Protein AF-A0A974I0R4-F1 (afdb_monomer_lite)

Organism: Xenopus laevis (NCBI:txid8355)

Structure (mmCIF, N/CA/C/O backbone):
data_AF-A0A974I0R4-F1
#
_entry.id   AF-A0A974I0R4-F1
#
loop_
_atom_site.group_PDB
_atom_site.id
_atom_site.type_symbol
_atom_site.label_atom_id
_atom_site.label_alt_id
_atom_site.label_comp_id
_atom_site.label_asym_id
_atom_site.label_entity_id
_atom_site.label_seq_id
_atom_site.pdbx_PDB_ins_code
_atom_site.Cartn_x
_atom_site.Cartn_y
_atom_site.Cartn_z
_atom_site.occupancy
_atom_site.B_iso_or_equiv
_atom_site.auth_seq_id
_atom_site.auth_comp_id
_atom_site.auth_asym_id
_atom_site.auth_atom_id
_atom_site.pdbx_PDB_model_num
ATOM 1 N N . MET A 1 1 ?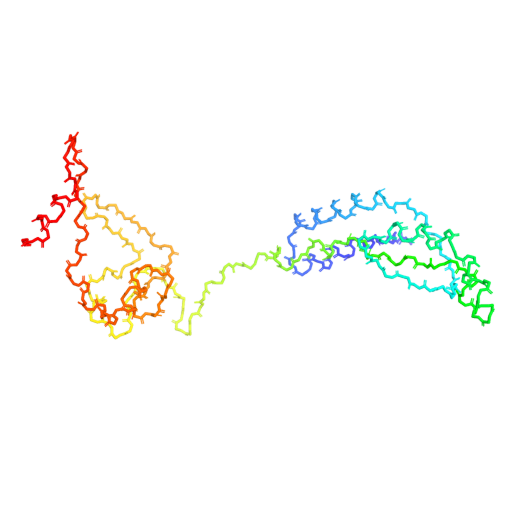 41.924 25.921 10.417 1.00 38.31 1 MET A N 1
ATOM 2 C CA . MET A 1 1 ? 40.797 25.932 9.458 1.00 38.31 1 MET A CA 1
ATOM 3 C C . MET A 1 1 ? 40.303 24.503 9.312 1.00 38.31 1 MET A C 1
ATOM 5 O O . MET A 1 1 ? 41.026 23.672 8.780 1.00 38.31 1 MET A O 1
ATOM 9 N N . ASN A 1 2 ? 39.145 24.186 9.892 1.00 40.81 2 ASN A N 1
ATOM 10 C CA . ASN A 1 2 ? 38.618 22.822 9.918 1.00 40.81 2 ASN A CA 1
ATOM 11 C C . ASN A 1 2 ? 38.032 22.476 8.547 1.00 40.81 2 ASN A C 1
ATOM 13 O O . ASN A 1 2 ? 36.971 22.975 8.180 1.00 40.81 2 ASN A O 1
ATOM 17 N N . ASN A 1 3 ? 38.733 21.631 7.792 1.00 43.22 3 ASN A N 1
ATOM 18 C CA . ASN A 1 3 ? 38.223 21.057 6.553 1.00 43.22 3 ASN A CA 1
ATOM 19 C C . ASN A 1 3 ? 37.102 20.067 6.898 1.00 43.22 3 ASN A C 1
ATOM 21 O O . ASN A 1 3 ? 37.364 18.933 7.298 1.00 43.22 3 ASN A O 1
ATOM 25 N N . ALA A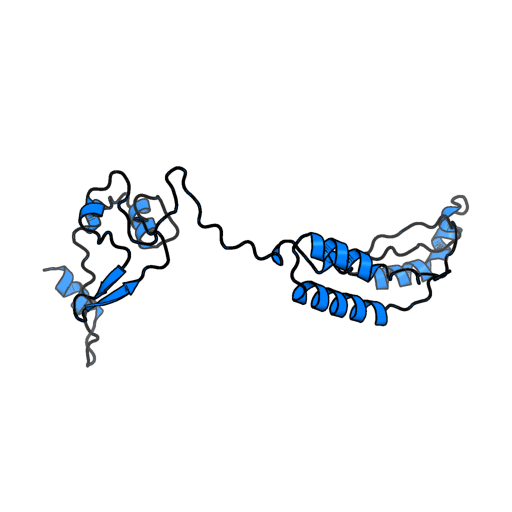 1 4 ? 35.849 20.511 6.788 1.00 51.38 4 ALA A N 1
ATOM 26 C CA . ALA A 1 4 ? 34.690 19.639 6.911 1.00 51.38 4 ALA A CA 1
ATOM 27 C C . ALA A 1 4 ? 34.716 18.610 5.769 1.00 51.38 4 ALA A C 1
ATOM 29 O O . ALA A 1 4 ? 34.671 18.961 4.589 1.00 51.38 4 ALA A O 1
ATOM 30 N N . MET A 1 5 ? 34.829 17.333 6.134 1.00 45.97 5 MET A N 1
ATOM 31 C CA . MET A 1 5 ? 34.759 16.208 5.205 1.00 45.97 5 MET A CA 1
ATOM 32 C C . MET A 1 5 ? 33.424 16.267 4.440 1.00 45.97 5 MET A C 1
ATOM 34 O O . MET A 1 5 ? 32.396 16.529 5.069 1.00 45.97 5 MET A O 1
ATOM 38 N N . PRO A 1 6 ? 33.395 16.045 3.112 1.00 56.44 6 PRO A N 1
ATOM 39 C CA . PRO A 1 6 ? 32.155 16.134 2.351 1.00 56.44 6 PRO A CA 1
ATOM 40 C C . PRO A 1 6 ? 31.146 15.111 2.882 1.00 56.44 6 PRO A C 1
ATOM 42 O O . PRO A 1 6 ? 31.404 13.904 2.863 1.00 56.44 6 PRO A O 1
ATOM 45 N N . GLU A 1 7 ? 30.006 15.603 3.375 1.00 56.78 7 GLU A N 1
ATOM 46 C CA . GLU A 1 7 ? 28.924 14.769 3.900 1.00 56.78 7 GLU A CA 1
ATOM 47 C C . GLU A 1 7 ? 28.516 13.717 2.863 1.00 56.78 7 GLU A C 1
ATOM 49 O O . GLU A 1 7 ? 28.352 14.003 1.669 1.00 56.78 7 GLU A O 1
ATOM 54 N N . LYS A 1 8 ? 28.328 12.470 3.308 1.00 71.62 8 LYS A N 1
ATOM 55 C CA . LYS A 1 8 ? 27.948 11.398 2.387 1.00 71.62 8 LYS A CA 1
ATOM 56 C C . LYS A 1 8 ? 26.566 11.722 1.806 1.00 71.62 8 LYS A C 1
ATOM 58 O O . LYS A 1 8 ? 25.646 12.034 2.565 1.00 71.62 8 LYS A O 1
ATOM 63 N N . PRO A 1 9 ? 26.324 11.538 0.493 1.00 72.62 9 PRO A N 1
ATOM 64 C CA . PRO A 1 9 ? 25.038 11.872 -0.132 1.00 72.62 9 PRO A CA 1
ATOM 65 C C . PRO A 1 9 ? 23.804 11.233 0.535 1.00 72.62 9 PRO A C 1
ATOM 67 O O . PRO A 1 9 ? 22.694 11.752 0.440 1.00 72.62 9 PRO A O 1
ATOM 70 N N . GLN A 1 10 ? 23.972 10.096 1.218 1.00 72.50 10 GLN A N 1
ATOM 71 C CA . GLN A 1 10 ? 22.900 9.435 1.971 1.00 72.50 10 GLN A CA 1
ATOM 72 C C . GLN A 1 10 ? 22.534 10.144 3.274 1.00 72.50 10 GLN A C 1
ATOM 74 O O . GLN A 1 10 ? 21.373 10.091 3.676 1.00 72.50 10 GLN A O 1
ATOM 79 N N . GLU A 1 11 ? 23.491 10.785 3.937 1.00 79.56 11 GLU A N 1
ATOM 80 C CA . GLU A 1 11 ? 23.258 11.513 5.185 1.00 79.56 11 GLU A CA 1
ATOM 81 C C . GLU A 1 11 ? 22.412 12.754 4.910 1.00 79.56 11 GLU A C 1
ATOM 83 O O . GLU A 1 11 ? 21.383 12.936 5.560 1.00 79.56 11 GLU A O 1
ATOM 88 N N . VAL A 1 12 ? 22.730 13.481 3.835 1.00 84.62 12 VAL A N 1
ATOM 89 C CA . VAL A 1 12 ? 21.938 14.617 3.340 1.00 84.62 12 VAL A CA 1
ATOM 90 C C . VAL A 1 12 ? 20.497 14.203 3.014 1.00 84.62 12 VAL A C 1
ATOM 92 O O . VAL A 1 12 ? 19.543 14.872 3.409 1.00 84.62 12 VAL A O 1
ATOM 95 N N . ILE A 1 13 ? 20.305 13.077 2.313 1.00 84.00 13 ILE A N 1
ATOM 96 C CA . ILE A 1 13 ? 18.962 12.580 1.962 1.00 84.00 13 ILE A CA 1
ATOM 97 C C . ILE A 1 13 ? 18.186 12.157 3.213 1.00 84.00 13 ILE A C 1
ATOM 99 O O . ILE A 1 13 ? 16.998 12.452 3.328 1.00 84.00 13 ILE A O 1
ATOM 103 N N . CYS A 1 14 ? 18.833 11.481 4.161 1.00 85.19 14 CYS A N 1
ATOM 104 C CA . CYS A 1 14 ? 18.180 11.090 5.405 1.00 85.19 14 CYS A CA 1
ATOM 105 C C . CYS A 1 14 ? 17.806 12.282 6.273 1.00 85.19 14 CYS A C 1
ATOM 107 O O . CYS A 1 14 ? 16.741 12.240 6.879 1.00 85.19 14 CYS A O 1
ATOM 109 N N . LYS A 1 15 ? 18.626 13.334 6.295 1.00 87.38 15 LYS A N 1
ATOM 110 C CA . LYS A 1 15 ? 18.306 14.585 6.982 1.00 87.38 15 LYS A CA 1
ATOM 111 C C . LYS A 1 15 ? 17.045 15.220 6.390 1.00 87.38 15 LYS A C 1
ATOM 113 O O . LYS A 1 15 ? 16.073 15.408 7.112 1.00 87.38 15 LYS A O 1
ATOM 118 N N . LYS A 1 16 ? 16.989 15.368 5.060 1.00 88.94 16 LYS A N 1
ATOM 119 C CA . LYS A 1 16 ? 15.804 15.878 4.341 1.00 88.94 16 LYS A CA 1
ATOM 120 C C . LYS A 1 16 ? 14.545 15.040 4.572 1.00 88.94 16 LYS A C 1
ATOM 122 O O . LYS A 1 16 ? 13.447 15.576 4.647 1.00 88.94 16 LYS A O 1
ATOM 127 N N . LEU A 1 17 ? 14.669 13.712 4.643 1.00 86.12 17 LEU A N 1
ATOM 128 C CA . LEU A 1 17 ? 13.525 12.843 4.939 1.00 86.12 17 LEU A CA 1
ATOM 129 C C . LEU A 1 17 ? 13.113 12.935 6.411 1.00 86.12 17 LEU A C 1
ATOM 131 O O . LEU A 1 17 ? 11.929 12.893 6.715 1.00 86.12 17 LEU A O 1
ATOM 135 N N . HIS A 1 18 ? 14.056 13.100 7.331 1.00 86.12 18 HIS A N 1
ATOM 136 C CA . HIS A 1 18 ? 13.717 13.293 8.734 1.00 86.12 18 HIS A CA 1
ATOM 137 C C . HIS A 1 18 ? 12.963 14.611 8.958 1.00 86.12 18 HIS A C 1
ATOM 139 O O . HIS A 1 18 ? 11.934 14.608 9.625 1.00 86.12 18 HIS A O 1
ATOM 145 N N . GLU A 1 19 ? 13.405 15.694 8.310 1.00 87.44 19 GLU A N 1
ATOM 146 C CA . GLU A 1 19 ? 12.723 16.999 8.296 1.00 87.44 19 GLU A CA 1
ATOM 147 C C . GLU A 1 19 ? 11.290 16.911 7.738 1.00 87.44 19 GLU A C 1
ATOM 149 O O . GLU A 1 19 ? 10.410 17.649 8.162 1.00 87.44 19 GLU A O 1
ATOM 154 N N . ARG A 1 20 ? 11.016 15.955 6.840 1.00 83.81 20 ARG A N 1
ATOM 155 C CA . ARG A 1 20 ? 9.671 15.676 6.299 1.00 83.81 20 ARG A CA 1
ATOM 156 C C . ARG A 1 20 ? 8.780 14.833 7.224 1.00 83.81 20 ARG A C 1
ATOM 158 O O . ARG A 1 20 ? 7.691 14.445 6.811 1.00 83.81 20 ARG A O 1
ATOM 165 N N . GLY A 1 21 ? 9.236 14.501 8.432 1.00 84.81 21 GLY A N 1
ATOM 166 C CA . GLY A 1 21 ? 8.455 13.754 9.425 1.00 84.81 21 GLY A CA 1
ATOM 167 C C . GLY A 1 21 ? 8.566 12.230 9.330 1.00 84.81 21 GLY A C 1
ATOM 168 O O . GLY A 1 21 ? 7.790 11.515 9.962 1.00 84.81 21 GLY A O 1
ATOM 169 N N . TYR A 1 22 ? 9.525 11.694 8.567 1.00 85.81 22 TYR A N 1
ATOM 170 C CA . TYR A 1 22 ? 9.728 10.245 8.518 1.00 85.81 22 TYR A CA 1
ATOM 171 C C . TYR A 1 22 ? 10.397 9.730 9.806 1.00 85.81 22 TYR A C 1
ATOM 173 O O . TYR A 1 22 ? 11.401 10.299 10.262 1.00 85.81 22 TYR A O 1
ATOM 181 N N . PRO A 1 23 ? 9.901 8.620 10.386 1.00 87.12 23 PRO A N 1
ATOM 182 C CA . PRO A 1 23 ? 10.415 8.114 11.650 1.00 87.12 23 PRO A CA 1
ATOM 183 C C . PRO A 1 23 ? 11.807 7.482 11.478 1.00 87.12 23 PRO A C 1
ATOM 185 O O . PRO A 1 23 ? 12.123 6.849 10.465 1.00 87.12 23 PRO A O 1
ATOM 188 N N . LYS A 1 24 ? 12.667 7.656 12.492 1.00 89.00 24 LYS A N 1
ATOM 189 C CA . LYS A 1 24 ? 14.096 7.287 12.434 1.00 89.00 24 LYS A CA 1
ATOM 190 C C . LYS A 1 24 ? 14.320 5.796 12.144 1.00 89.00 24 LYS A C 1
ATOM 192 O O . LYS A 1 24 ? 15.249 5.456 11.414 1.00 89.00 24 LYS A O 1
ATOM 197 N N . ASN A 1 25 ? 13.449 4.920 12.645 1.00 87.12 25 ASN A N 1
ATOM 198 C CA . ASN A 1 25 ? 13.496 3.472 12.407 1.00 87.12 25 ASN A CA 1
ATOM 199 C C . ASN A 1 25 ? 13.324 3.112 10.917 1.00 87.12 25 ASN A C 1
ATOM 201 O O . ASN A 1 25 ? 14.080 2.300 10.384 1.00 87.12 25 ASN A O 1
ATOM 205 N N . VAL A 1 26 ? 12.388 3.760 10.217 1.00 86.62 26 VAL A N 1
ATOM 206 C CA . VAL A 1 26 ? 12.157 3.570 8.777 1.00 86.62 26 VAL A CA 1
ATOM 207 C C . VAL A 1 26 ? 13.363 4.046 7.974 1.00 86.62 26 VAL A C 1
ATOM 209 O O . VAL A 1 26 ? 13.791 3.368 7.041 1.00 86.62 26 VAL A O 1
ATOM 212 N N . LEU A 1 27 ? 13.957 5.178 8.361 1.00 87.94 27 LEU A N 1
ATOM 213 C CA . LEU A 1 27 ? 15.150 5.708 7.699 1.00 87.94 27 LEU A CA 1
ATOM 214 C C . LEU A 1 27 ? 16.364 4.788 7.885 1.00 87.94 27 LEU A C 1
ATOM 216 O O . LEU A 1 27 ? 17.074 4.518 6.918 1.00 87.94 27 LEU A O 1
ATOM 220 N N . GLN A 1 28 ? 16.583 4.258 9.091 1.00 86.44 28 GLN A N 1
ATOM 221 C CA . GLN A 1 28 ? 17.654 3.293 9.366 1.00 86.44 28 GLN A CA 1
ATOM 222 C C . GLN A 1 28 ? 17.464 1.985 8.585 1.00 86.44 28 GLN A C 1
ATOM 224 O O . GLN A 1 28 ? 18.419 1.470 8.002 1.00 86.44 28 GLN A O 1
ATOM 229 N N . GLN A 1 29 ? 16.232 1.480 8.500 1.00 85.94 29 GLN A N 1
ATOM 230 C CA . GLN A 1 29 ? 15.909 0.297 7.703 1.00 85.94 29 GLN A CA 1
ATOM 231 C C . GLN A 1 29 ? 16.117 0.545 6.200 1.00 85.94 29 GLN A C 1
ATOM 233 O O . GLN A 1 29 ? 16.657 -0.307 5.489 1.00 85.94 29 GLN A O 1
ATOM 238 N N . GLY A 1 30 ? 15.734 1.729 5.715 1.00 84.81 30 GLY A N 1
ATOM 239 C CA . GLY A 1 30 ? 15.971 2.170 4.342 1.00 84.81 30 GLY A CA 1
ATOM 240 C C . GLY A 1 30 ? 17.460 2.269 4.001 1.00 84.81 30 GLY A C 1
ATOM 241 O O . GLY A 1 30 ? 17.858 1.813 2.930 1.00 84.81 30 GLY A O 1
ATOM 242 N N . LYS A 1 31 ? 18.287 2.789 4.923 1.00 85.31 31 LYS A N 1
ATOM 243 C CA . LYS A 1 31 ? 19.756 2.817 4.792 1.00 85.31 31 LYS A CA 1
ATOM 244 C C . LYS A 1 31 ? 20.324 1.409 4.627 1.00 85.31 31 LYS A C 1
ATOM 246 O O . LYS A 1 31 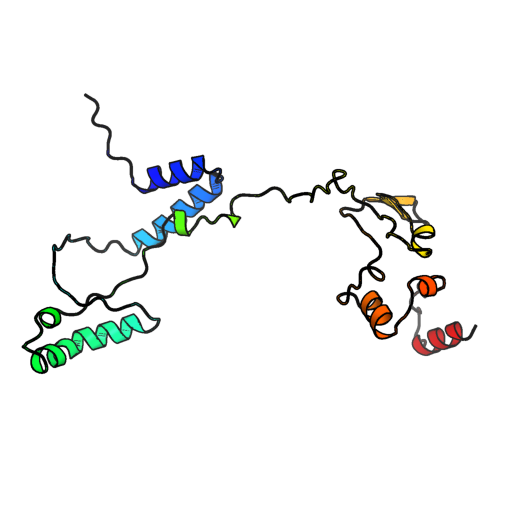? 20.904 1.120 3.585 1.00 85.31 31 LYS A O 1
ATOM 251 N N . LYS A 1 32 ? 20.042 0.505 5.575 1.00 83.19 32 LYS A N 1
ATOM 252 C CA . LYS A 1 32 ? 20.516 -0.893 5.536 1.00 83.19 32 LYS A CA 1
ATOM 253 C C . LYS A 1 32 ? 20.173 -1.574 4.206 1.00 83.19 32 LYS A C 1
ATOM 255 O O . LYS A 1 32 ? 21.033 -2.170 3.567 1.00 83.19 32 LYS A O 1
ATOM 260 N N . ARG A 1 33 ? 18.929 -1.433 3.736 1.00 77.31 33 ARG A N 1
ATOM 261 C CA . ARG A 1 33 ? 18.471 -2.022 2.463 1.00 77.31 33 ARG A CA 1
ATOM 262 C C . ARG A 1 33 ? 19.134 -1.407 1.227 1.00 77.31 33 ARG A C 1
ATOM 264 O O . ARG A 1 33 ? 19.367 -2.123 0.252 1.00 77.31 33 ARG A O 1
ATOM 271 N N . ALA A 1 34 ? 19.410 -0.104 1.245 1.00 77.62 34 ALA A N 1
ATOM 272 C CA . ALA A 1 34 ? 20.105 0.582 0.159 1.00 77.62 34 ALA A CA 1
ATOM 273 C C . ALA A 1 34 ? 21.592 0.194 0.098 1.00 77.62 34 ALA A C 1
ATOM 275 O O . ALA A 1 34 ? 22.131 0.030 -0.996 1.00 77.62 34 ALA A O 1
ATOM 276 N N . ASP A 1 35 ? 22.229 -0.005 1.253 1.00 72.50 35 ASP A N 1
ATOM 277 C CA . ASP A 1 35 ? 23.649 -0.353 1.348 1.00 72.50 35 ASP A CA 1
ATOM 278 C C . ASP A 1 35 ? 23.910 -1.809 0.933 1.00 72.50 35 ASP A C 1
ATOM 280 O O . ASP A 1 35 ? 24.794 -2.056 0.113 1.00 72.50 35 ASP A O 1
ATOM 284 N N . ILE A 1 36 ? 23.062 -2.759 1.353 1.00 68.12 36 ILE A N 1
ATOM 285 C CA . ILE A 1 36 ? 23.147 -4.181 0.950 1.00 68.12 36 ILE A CA 1
ATOM 286 C C . ILE A 1 36 ? 23.148 -4.345 -0.584 1.00 68.12 36 ILE A C 1
ATOM 288 O O . ILE A 1 36 ? 23.873 -5.170 -1.140 1.00 68.12 36 ILE A O 1
ATOM 292 N N . LYS A 1 37 ? 22.366 -3.531 -1.302 1.00 60.34 37 LYS A N 1
ATOM 293 C CA . LYS A 1 37 ? 22.282 -3.585 -2.774 1.00 60.34 37 LYS A CA 1
ATOM 294 C C . LYS A 1 37 ? 23.381 -2.812 -3.503 1.00 60.34 37 LYS A C 1
ATOM 296 O O . LYS A 1 37 ? 23.495 -2.935 -4.719 1.00 60.34 37 LYS A O 1
ATOM 301 N N . ARG A 1 38 ? 24.166 -1.994 -2.796 1.00 58.69 38 ARG A N 1
ATOM 302 C CA . ARG A 1 38 ? 25.349 -1.326 -3.360 1.00 58.69 38 ARG A CA 1
ATOM 303 C C . ARG A 1 38 ? 26.599 -2.178 -3.249 1.00 58.69 38 ARG A C 1
ATOM 305 O O . ARG A 1 38 ? 27.395 -2.146 -4.178 1.00 58.69 38 ARG A O 1
ATOM 312 N N . VAL A 1 39 ? 26.745 -2.944 -2.167 1.00 55.47 39 VAL A N 1
ATOM 313 C CA . VAL A 1 39 ? 27.877 -3.872 -1.978 1.00 55.47 39 VAL A CA 1
ATOM 314 C C . VAL A 1 39 ? 27.914 -4.926 -3.092 1.00 55.47 39 VAL A C 1
ATOM 316 O O . VAL A 1 39 ? 28.976 -5.308 -3.553 1.00 55.47 39 VAL A O 1
ATOM 319 N N . THR A 1 40 ? 26.753 -5.309 -3.625 1.00 51.12 40 THR A N 1
ATOM 320 C CA . THR A 1 40 ? 26.627 -6.195 -4.797 1.00 51.12 40 THR A CA 1
ATOM 321 C C . THR A 1 40 ? 26.885 -5.507 -6.148 1.00 51.12 40 THR A C 1
ATOM 323 O O . THR A 1 40 ? 26.823 -6.159 -7.183 1.00 51.12 40 THR A O 1
ATOM 326 N N . ARG A 1 41 ? 27.147 -4.192 -6.169 1.00 47.94 41 ARG A N 1
ATOM 327 C CA . ARG A 1 41 ? 27.258 -3.344 -7.374 1.00 47.94 41 ARG A CA 1
ATOM 328 C C . ARG A 1 41 ? 28.488 -2.432 -7.366 1.00 47.94 41 ARG A C 1
ATOM 330 O O . ARG A 1 41 ? 28.486 -1.394 -8.034 1.00 47.94 41 ARG A O 1
ATOM 337 N N . THR A 1 42 ? 29.533 -2.769 -6.618 1.00 37.84 42 THR A N 1
ATOM 338 C CA . THR A 1 42 ? 30.825 -2.080 -6.723 1.00 37.84 42 THR A CA 1
ATOM 339 C C . THR A 1 42 ? 31.568 -2.525 -7.979 1.00 37.84 42 THR A C 1
ATOM 341 O O . THR A 1 42 ? 32.611 -3.155 -7.893 1.00 37.84 42 THR A O 1
ATOM 344 N N . ASP A 1 43 ? 31.046 -2.134 -9.140 1.00 40.75 43 ASP A N 1
ATOM 345 C CA . ASP A 1 43 ? 31.830 -2.042 -10.365 1.00 40.75 43 ASP A CA 1
ATOM 346 C C . ASP A 1 43 ? 32.130 -0.566 -10.634 1.00 40.75 43 ASP A C 1
ATOM 348 O O . ASP A 1 43 ? 31.260 0.245 -10.966 1.00 40.75 43 ASP A O 1
ATOM 352 N N . ARG A 1 44 ? 33.394 -0.227 -10.370 1.00 46.78 44 ARG A N 1
ATOM 353 C CA . ARG A 1 44 ? 34.243 0.750 -11.064 1.00 46.78 44 ARG A CA 1
ATOM 354 C C . ARG A 1 44 ? 33.484 1.810 -11.884 1.00 46.78 44 ARG A C 1
ATOM 356 O O . ARG A 1 44 ? 33.232 1.655 -13.077 1.00 46.78 44 ARG A O 1
ATOM 363 N N . ARG A 1 45 ? 33.177 2.952 -11.257 1.00 45.50 45 ARG A N 1
ATOM 364 C CA . ARG A 1 45 ? 32.800 4.177 -11.981 1.00 45.50 45 ARG A CA 1
ATOM 365 C C . ARG A 1 45 ? 34.042 4.763 -12.648 1.00 45.50 45 ARG A C 1
ATOM 367 O O . ARG A 1 45 ? 34.714 5.606 -12.068 1.00 45.50 45 ARG A O 1
ATOM 374 N N . GLU A 1 46 ? 34.327 4.342 -13.872 1.00 48.28 46 GLU A N 1
ATOM 375 C CA . GLU A 1 46 ? 35.136 5.158 -14.775 1.00 48.28 46 GLU A CA 1
ATOM 376 C C . GLU A 1 46 ? 34.234 6.217 -15.413 1.00 48.28 46 GLU A C 1
ATOM 378 O O . GLU A 1 46 ? 33.289 5.917 -16.145 1.00 48.28 46 GLU A O 1
ATOM 383 N N . THR A 1 47 ? 34.513 7.479 -15.107 1.00 48.09 47 THR A N 1
ATOM 384 C CA . THR A 1 47 ? 33.911 8.662 -15.725 1.00 48.09 47 THR A CA 1
ATOM 385 C C . THR A 1 47 ? 34.365 8.756 -17.185 1.00 48.09 47 THR A C 1
ATOM 387 O O . THR A 1 47 ? 35.250 9.536 -17.528 1.00 48.09 47 THR A O 1
ATOM 390 N N . LYS A 1 48 ? 33.783 7.951 -18.082 1.00 51.50 48 LYS A N 1
ATOM 391 C CA . LYS A 1 48 ? 34.029 8.099 -19.523 1.00 51.50 48 LYS A CA 1
ATOM 392 C C . LYS A 1 48 ? 33.142 9.204 -20.086 1.00 51.50 48 LYS A C 1
ATOM 394 O O . LYS A 1 48 ? 31.926 9.064 -20.203 1.00 51.50 48 LYS A O 1
ATOM 399 N N . ARG A 1 49 ? 33.787 10.329 -20.398 1.00 48.81 49 ARG A N 1
ATOM 400 C CA . ARG A 1 49 ? 33.215 11.465 -21.124 1.00 48.81 49 ARG A CA 1
ATOM 401 C C . ARG A 1 49 ? 32.709 11.003 -22.498 1.00 48.81 49 ARG A C 1
ATOM 403 O O . ARG A 1 49 ? 33.452 10.394 -23.257 1.00 48.81 49 ARG A O 1
ATOM 410 N N . GLY A 1 50 ? 31.453 11.330 -22.798 1.00 57.28 50 GLY A N 1
ATOM 411 C CA . GLY A 1 50 ? 30.995 11.712 -24.138 1.00 57.28 50 GLY A CA 1
ATOM 412 C C . GLY A 1 50 ? 31.145 10.720 -25.294 1.00 57.28 50 GLY A C 1
ATOM 413 O O . GLY A 1 50 ? 31.435 11.163 -26.399 1.00 57.28 50 GLY A O 1
ATOM 414 N N . SER A 1 51 ? 30.921 9.416 -25.113 1.00 60.34 51 SER A N 1
ATOM 415 C CA . SER A 1 51 ? 30.723 8.546 -26.283 1.00 60.34 51 SER A CA 1
ATOM 416 C C . SER A 1 51 ? 29.270 8.633 -26.761 1.00 60.34 51 SER A C 1
ATOM 418 O O . SER A 1 51 ? 28.371 8.301 -25.983 1.00 60.34 51 SER A O 1
ATOM 420 N N . ARG A 1 52 ? 29.036 9.028 -28.021 1.00 69.19 52 ARG A N 1
ATOM 421 C CA . ARG A 1 52 ? 27.726 8.928 -28.692 1.00 69.19 52 ARG A CA 1
ATOM 422 C C . ARG A 1 52 ? 27.393 7.449 -28.901 1.00 69.19 52 ARG A C 1
ATOM 424 O O . ARG A 1 52 ? 27.741 6.865 -29.917 1.00 69.19 52 ARG A O 1
ATOM 431 N N . ARG A 1 53 ? 26.828 6.814 -27.878 1.00 76.00 53 ARG A N 1
ATOM 432 C CA . ARG A 1 53 ? 26.388 5.417 -27.917 1.00 76.00 53 ARG A CA 1
ATOM 433 C C . ARG A 1 53 ? 24.883 5.376 -27.788 1.00 76.00 53 ARG A C 1
ATOM 435 O O . ARG A 1 53 ? 24.305 6.169 -27.048 1.00 76.00 53 ARG A O 1
ATOM 442 N N . ILE A 1 54 ? 24.279 4.407 -28.454 1.00 78.50 54 ILE A N 1
ATOM 443 C CA . ILE A 1 54 ? 22.835 4.209 -28.417 1.00 78.50 54 ILE A CA 1
ATOM 444 C C . ILE A 1 54 ? 22.458 3.584 -27.065 1.00 78.50 54 ILE A C 1
ATOM 446 O O . ILE A 1 54 ? 22.994 2.521 -26.725 1.00 78.50 54 ILE A O 1
ATOM 450 N N . PRO A 1 55 ? 21.584 4.227 -26.269 1.00 75.94 55 PRO A N 1
ATOM 451 C CA . PRO A 1 55 ? 21.052 3.625 -25.059 1.00 75.94 55 PRO A CA 1
ATOM 452 C C . PRO A 1 55 ? 19.973 2.600 -25.424 1.00 75.94 55 PRO A C 1
ATOM 454 O O . PRO A 1 55 ? 19.074 2.891 -26.207 1.00 75.94 55 PRO A O 1
ATOM 457 N N . PHE A 1 56 ? 20.045 1.410 -24.833 1.00 73.56 56 PHE A N 1
ATOM 458 C CA . PHE A 1 56 ? 18.991 0.402 -24.936 1.00 73.56 56 PHE A CA 1
ATOM 459 C C . PHE A 1 56 ? 18.245 0.287 -23.605 1.00 73.56 56 PHE A C 1
ATOM 461 O O . PHE A 1 56 ? 18.872 0.292 -22.536 1.00 73.56 56 PHE A O 1
ATOM 468 N N . GLU A 1 57 ? 16.917 0.212 -23.659 1.00 69.12 57 GLU A N 1
ATOM 469 C CA . GLU A 1 57 ? 16.064 0.136 -22.472 1.00 69.12 57 GLU A CA 1
ATOM 470 C C . GLU A 1 57 ? 15.998 -1.289 -21.904 1.00 69.12 57 GLU A C 1
ATOM 472 O O . GLU A 1 57 ? 16.026 -2.287 -22.628 1.00 69.12 57 GLU A O 1
ATOM 477 N N . TYR A 1 58 ? 15.957 -1.390 -20.576 1.00 64.31 58 TYR A N 1
ATOM 478 C CA . TYR A 1 58 ? 15.942 -2.664 -19.865 1.00 64.31 58 TYR A CA 1
ATOM 479 C C . TYR A 1 58 ? 14.562 -3.333 -19.952 1.00 64.31 58 TYR A C 1
ATOM 481 O O . TYR A 1 58 ? 13.570 -2.783 -19.487 1.00 64.31 58 TYR A O 1
ATOM 489 N N . ASN A 1 59 ? 14.514 -4.566 -20.458 1.00 66.88 59 ASN A N 1
ATOM 490 C CA . ASN A 1 59 ? 13.389 -5.494 -20.308 1.00 66.88 59 ASN A CA 1
ATOM 491 C C . ASN A 1 59 ? 13.840 -6.775 -19.575 1.00 66.88 59 ASN A C 1
ATOM 493 O O . ASN A 1 59 ? 15.033 -6.974 -19.337 1.00 66.88 59 ASN A O 1
ATOM 497 N N . SER A 1 60 ? 12.917 -7.664 -19.203 1.00 65.06 60 SER A N 1
ATOM 498 C CA . SER A 1 60 ? 13.228 -8.896 -18.447 1.00 65.06 60 SER A CA 1
ATOM 499 C C . SER A 1 60 ? 14.256 -9.811 -19.142 1.00 65.06 60 SER A C 1
ATOM 501 O O . SER A 1 60 ? 15.007 -10.525 -18.484 1.00 65.06 60 SER A O 1
ATOM 503 N N . SER A 1 61 ? 14.332 -9.749 -20.472 1.00 68.62 61 SER A N 1
ATOM 504 C CA . SER A 1 61 ? 15.265 -10.481 -21.344 1.00 68.62 61 SER A CA 1
ATOM 505 C C . SER A 1 61 ? 16.542 -9.697 -21.692 1.00 68.62 61 SER A C 1
ATOM 507 O O . SER A 1 61 ? 17.378 -10.162 -22.463 1.00 68.62 61 SER A O 1
ATOM 509 N N . SER A 1 62 ? 16.737 -8.501 -21.139 1.00 71.62 62 SER A N 1
ATOM 510 C CA . SER A 1 62 ? 17.800 -7.572 -21.558 1.00 71.62 62 SER A CA 1
ATOM 511 C C . SER A 1 62 ? 19.215 -8.098 -21.335 1.00 71.62 62 SER A C 1
ATOM 513 O O . SER A 1 62 ? 20.119 -7.732 -22.075 1.00 71.62 62 SER A O 1
ATOM 515 N N . ASN A 1 63 ? 19.427 -8.994 -20.367 1.00 72.06 63 ASN A N 1
ATOM 516 C CA . ASN A 1 63 ? 20.740 -9.597 -20.135 1.00 72.06 63 ASN A CA 1
ATOM 517 C C . ASN A 1 63 ? 21.137 -10.581 -21.245 1.00 72.06 63 ASN A C 1
ATOM 519 O O . ASN A 1 63 ? 22.297 -10.607 -21.656 1.00 72.06 63 ASN A O 1
ATOM 523 N N . SER A 1 64 ? 20.203 -11.405 -21.731 1.00 79.38 64 SER A N 1
ATOM 524 C CA . SER A 1 64 ? 20.466 -12.316 -22.852 1.00 79.38 64 SER A CA 1
ATOM 525 C C . SER A 1 64 ? 20.541 -11.539 -24.163 1.00 79.38 64 SER A C 1
ATOM 527 O O . SER A 1 64 ? 21.493 -11.722 -24.920 1.00 79.38 64 SER A O 1
ATOM 529 N N . ILE A 1 65 ? 19.614 -10.601 -24.376 1.00 81.00 65 ILE A N 1
ATOM 530 C CA . ILE A 1 65 ? 19.602 -9.712 -25.543 1.00 81.00 65 ILE A CA 1
ATOM 531 C C . ILE A 1 65 ? 20.885 -8.879 -25.604 1.00 81.00 65 ILE A C 1
ATOM 533 O O . ILE A 1 65 ? 21.522 -8.828 -26.647 1.00 81.00 65 ILE A O 1
ATOM 537 N N . GLY A 1 66 ? 21.333 -8.300 -24.489 1.00 82.88 66 GLY A N 1
ATOM 538 C CA . GLY A 1 66 ? 22.569 -7.520 -24.425 1.00 82.88 66 GLY A CA 1
ATOM 539 C C . GLY A 1 66 ? 23.804 -8.342 -24.797 1.00 82.88 66 GLY A C 1
ATOM 540 O O . GLY A 1 66 ? 24.652 -7.871 -25.550 1.00 82.88 66 GLY A O 1
ATOM 541 N N . LYS A 1 67 ? 23.889 -9.605 -24.352 1.00 83.50 67 LYS A N 1
ATOM 542 C CA . LYS A 1 67 ? 24.977 -10.517 -24.752 1.00 83.50 67 LYS A CA 1
ATOM 543 C C . LYS A 1 67 ? 24.962 -10.803 -26.253 1.00 83.50 67 LYS A C 1
ATOM 545 O O . LYS A 1 67 ? 26.018 -10.788 -26.883 1.00 83.50 67 LYS A O 1
ATOM 550 N N . VAL A 1 68 ? 23.781 -11.056 -26.818 1.00 86.00 68 VAL A N 1
ATOM 551 C CA . VAL A 1 68 ? 23.612 -11.314 -28.255 1.00 86.00 68 VAL A CA 1
ATOM 552 C C . VAL A 1 68 ? 23.944 -10.067 -29.073 1.00 86.00 68 VAL A C 1
ATOM 554 O O . VAL A 1 68 ? 24.733 -10.158 -30.009 1.00 86.00 68 VAL A O 1
ATOM 557 N N . LEU A 1 69 ? 23.429 -8.898 -28.684 1.00 84.00 69 LEU A N 1
ATOM 558 C CA . LEU A 1 69 ? 23.693 -7.621 -29.347 1.00 84.00 69 LEU A CA 1
ATOM 559 C C . LEU A 1 69 ? 25.179 -7.270 -29.330 1.00 84.00 69 LEU A C 1
ATOM 561 O O . LEU A 1 69 ? 25.724 -6.927 -30.372 1.00 84.00 69 LEU A O 1
ATOM 565 N N . CYS A 1 70 ? 25.861 -7.415 -28.190 1.00 82.88 70 CYS A N 1
ATOM 566 C CA . CYS A 1 70 ? 27.302 -7.175 -28.114 1.00 82.88 70 CYS A CA 1
ATOM 567 C C . CYS A 1 70 ? 28.102 -8.157 -28.985 1.00 82.88 70 CYS A C 1
ATOM 569 O O . CYS A 1 70 ? 29.084 -7.756 -29.603 1.00 82.88 70 CYS A O 1
ATOM 571 N N . ARG A 1 71 ? 27.682 -9.428 -29.073 1.00 87.31 71 ARG A N 1
ATOM 572 C CA . ARG A 1 71 ? 28.335 -10.440 -29.923 1.00 87.31 71 ARG A CA 1
ATOM 573 C C . ARG A 1 71 ? 28.134 -10.151 -31.416 1.00 87.31 71 ARG A C 1
ATOM 575 O O . ARG A 1 71 ? 29.070 -10.281 -32.201 1.00 87.31 71 ARG A O 1
ATOM 582 N N . LEU A 1 72 ? 26.925 -9.754 -31.806 1.00 88.38 72 LEU A N 1
ATOM 583 C CA . LEU A 1 72 ? 26.525 -9.538 -33.201 1.00 88.38 72 LEU A CA 1
ATOM 584 C C . LEU A 1 72 ? 26.673 -8.082 -33.672 1.00 88.38 72 LEU A C 1
ATOM 586 O O . LEU A 1 72 ? 26.317 -7.767 -34.804 1.00 88.38 72 LEU A O 1
ATOM 590 N N . TRP A 1 73 ? 27.233 -7.192 -32.847 1.00 87.75 73 TRP A N 1
ATOM 591 C CA . TRP A 1 73 ? 27.313 -5.756 -33.144 1.00 87.75 73 TRP A CA 1
ATOM 592 C C . TRP A 1 73 ? 28.062 -5.428 -34.442 1.00 87.75 73 TRP A C 1
ATOM 594 O O . TRP A 1 73 ? 27.735 -4.472 -35.142 1.00 87.75 73 TRP A O 1
ATOM 604 N N . HIS A 1 74 ? 29.029 -6.268 -34.806 1.00 87.31 74 HIS A N 1
ATOM 605 C CA . HIS A 1 74 ? 29.795 -6.148 -36.043 1.00 87.31 74 HIS A CA 1
ATOM 606 C C . HIS A 1 74 ? 28.917 -6.181 -37.310 1.00 87.31 74 HIS A C 1
ATOM 608 O O . HIS A 1 74 ? 29.297 -5.605 -38.326 1.00 87.31 74 HIS A O 1
ATOM 614 N N . ILE A 1 75 ? 27.737 -6.814 -37.267 1.00 90.44 75 ILE A N 1
ATOM 615 C CA . ILE A 1 75 ? 26.783 -6.828 -38.388 1.00 90.44 75 ILE A CA 1
ATOM 616 C C . ILE A 1 75 ? 26.254 -5.412 -38.644 1.00 90.44 75 ILE A C 1
ATOM 618 O O . ILE A 1 75 ? 26.229 -4.962 -39.786 1.00 90.44 75 ILE A O 1
ATOM 622 N N . PHE A 1 76 ? 25.909 -4.681 -37.582 1.00 83.75 76 PHE A N 1
ATOM 623 C CA . PHE A 1 76 ? 25.436 -3.299 -37.677 1.00 83.75 76 PHE A CA 1
ATOM 624 C C . PHE A 1 76 ? 26.534 -2.351 -38.163 1.00 83.75 76 PHE A C 1
ATOM 626 O O . PHE A 1 76 ? 26.268 -1.493 -38.999 1.00 83.75 76 PHE A O 1
ATOM 633 N N . GLN A 1 77 ? 27.777 -2.556 -37.714 1.00 85.19 77 GLN A N 1
ATOM 634 C CA . GLN A 1 77 ? 28.932 -1.785 -38.190 1.00 85.19 77 GLN A CA 1
ATOM 635 C C . GLN A 1 77 ? 29.177 -1.958 -39.695 1.00 85.19 77 GLN A C 1
ATOM 637 O O . GLN A 1 77 ? 29.550 -1.005 -40.370 1.00 85.19 77 GLN A O 1
ATOM 642 N N . ARG A 1 78 ? 28.964 -3.169 -40.225 1.00 86.62 78 ARG A N 1
ATOM 643 C CA . ARG A 1 78 ? 29.155 -3.474 -41.651 1.00 86.62 78 ARG A CA 1
ATOM 644 C C . ARG A 1 78 ? 27.988 -3.017 -42.521 1.00 86.62 78 ARG A C 1
ATOM 646 O O . ARG A 1 78 ? 28.217 -2.574 -43.638 1.00 86.62 78 ARG A O 1
ATOM 653 N N . ALA A 1 79 ? 26.758 -3.138 -42.025 1.00 89.19 79 ALA A N 1
ATOM 654 C CA . ALA A 1 79 ? 25.560 -2.755 -42.768 1.00 89.19 79 ALA A CA 1
ATOM 655 C C . ALA A 1 79 ? 25.373 -1.229 -42.853 1.00 89.19 79 ALA A C 1
ATOM 657 O O . ALA A 1 79 ? 24.795 -0.744 -43.823 1.00 89.19 79 ALA A O 1
ATOM 658 N N . TYR A 1 80 ? 25.863 -0.479 -41.857 1.00 85.25 80 TYR A N 1
ATOM 659 C CA . TYR A 1 80 ? 25.636 0.965 -41.741 1.00 85.25 80 TYR A CA 1
ATOM 660 C C . TYR A 1 80 ? 26.913 1.750 -41.377 1.00 85.25 80 TYR A C 1
ATOM 662 O O . TYR A 1 80 ? 26.969 2.369 -40.310 1.00 85.25 80 TYR A O 1
ATOM 670 N N . PRO A 1 81 ? 27.945 1.771 -42.242 1.00 81.38 81 PRO A N 1
ATOM 671 C CA . PRO A 1 81 ? 29.190 2.510 -41.992 1.00 81.38 81 PRO A CA 1
ATOM 672 C C . PRO A 1 81 ? 29.006 4.037 -41.922 1.00 81.38 81 PRO A C 1
ATOM 674 O O . PRO A 1 81 ? 29.840 4.735 -41.353 1.00 81.38 81 PRO A O 1
ATOM 677 N N . GLN A 1 82 ? 27.915 4.564 -42.479 1.00 86.31 82 GLN A N 1
ATOM 678 C CA . GLN A 1 82 ? 27.587 5.991 -42.497 1.00 86.31 82 GLN A CA 1
ATOM 679 C C . GLN A 1 82 ? 27.106 6.541 -41.143 1.00 86.31 82 GLN A C 1
ATOM 681 O O . GLN A 1 82 ? 27.086 7.755 -40.949 1.00 86.31 82 GLN A O 1
ATOM 686 N N . VAL A 1 83 ? 26.705 5.675 -40.206 1.00 82.44 83 VAL A N 1
ATOM 687 C CA . VAL A 1 83 ? 26.153 6.080 -38.90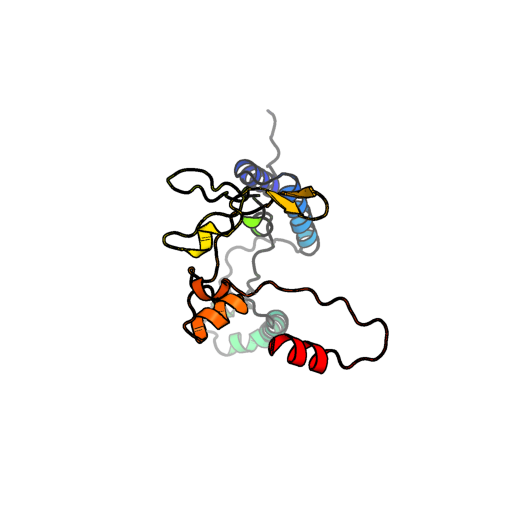5 1.00 82.44 83 VAL A CA 1
ATOM 688 C C . VAL A 1 83 ? 27.249 6.015 -37.840 1.00 82.44 83 VAL A C 1
ATOM 690 O O . VAL A 1 83 ? 27.641 4.937 -37.390 1.00 82.44 83 VAL A O 1
ATOM 693 N N . GLY A 1 84 ? 27.735 7.179 -37.399 1.00 77.56 84 GLY A N 1
ATOM 694 C CA . GLY A 1 84 ? 28.832 7.282 -36.427 1.00 77.56 84 GLY A CA 1
ATOM 695 C C . GLY A 1 84 ? 28.512 6.676 -35.052 1.00 77.56 84 GLY A C 1
ATOM 696 O O . GLY A 1 84 ? 29.418 6.261 -34.325 1.00 77.56 84 GLY A O 1
ATOM 697 N N . GLU A 1 85 ? 27.231 6.563 -34.707 1.00 82.12 85 GLU A N 1
ATOM 698 C CA . GLU A 1 85 ? 26.718 6.008 -33.454 1.00 82.12 85 GLU A CA 1
ATOM 699 C C . GLU A 1 85 ? 26.899 4.483 -33.339 1.00 82.12 85 GLU A C 1
ATOM 701 O O . GLU A 1 85 ? 26.962 3.965 -32.221 1.00 82.12 85 GLU A O 1
ATOM 706 N N . PHE A 1 86 ? 27.027 3.753 -34.458 1.00 82.06 86 PHE A N 1
ATOM 707 C CA . PHE A 1 86 ? 27.234 2.295 -34.456 1.00 82.06 86 PHE A CA 1
ATOM 708 C C . PHE A 1 86 ? 28.702 1.876 -34.308 1.00 82.06 86 PHE A C 1
ATOM 710 O O . PHE A 1 86 ? 28.999 0.690 -34.139 1.00 82.06 86 PHE A O 1
ATOM 717 N N . THR A 1 87 ? 29.632 2.833 -34.271 1.00 80.50 87 THR A N 1
ATOM 718 C CA . THR A 1 87 ? 31.067 2.566 -34.079 1.00 80.50 87 THR A CA 1
ATOM 719 C C . THR A 1 87 ? 31.344 1.803 -32.780 1.00 80.50 87 THR A C 1
ATOM 721 O O . THR A 1 87 ? 32.217 0.941 -32.733 1.00 80.50 87 THR A O 1
ATOM 724 N N . ALA A 1 88 ? 30.575 2.068 -31.721 1.00 81.62 88 ALA A N 1
ATOM 725 C CA . ALA A 1 88 ? 30.721 1.421 -30.421 1.00 81.62 88 ALA A CA 1
ATOM 726 C C . ALA A 1 88 ? 29.462 0.620 -30.049 1.00 81.62 88 ALA A C 1
ATOM 728 O O . ALA A 1 88 ? 28.361 1.015 -30.431 1.00 81.62 88 ALA A O 1
ATOM 729 N N . PRO A 1 89 ? 29.600 -0.472 -29.270 1.00 81.12 89 PRO A N 1
ATOM 730 C CA . PRO A 1 89 ? 28.460 -1.261 -28.817 1.00 81.12 89 PRO A CA 1
ATOM 731 C C . PRO A 1 89 ? 27.492 -0.428 -27.959 1.00 81.12 89 PRO A C 1
ATOM 733 O O . PRO A 1 89 ? 27.912 0.540 -27.303 1.00 81.12 89 PRO A O 1
ATOM 736 N N . PRO A 1 90 ? 26.203 -0.811 -27.929 1.00 82.12 90 PRO A N 1
ATOM 737 C CA . PRO A 1 90 ? 25.157 -0.042 -27.281 1.00 82.12 90 PRO A CA 1
ATOM 738 C C . PRO A 1 90 ? 25.350 -0.053 -25.765 1.00 82.12 90 PRO A C 1
ATOM 740 O O . PRO A 1 90 ? 25.908 -0.986 -25.182 1.00 82.12 90 PRO A O 1
ATOM 743 N N . VAL A 1 91 ? 24.869 0.997 -25.106 1.00 80.88 91 VAL A N 1
ATOM 744 C CA . VAL A 1 91 ? 24.898 1.087 -23.644 1.00 80.88 91 VAL A CA 1
ATOM 745 C C . VAL A 1 91 ? 23.590 0.546 -23.102 1.00 80.88 91 VAL A C 1
ATOM 747 O O . VAL A 1 91 ? 22.518 1.056 -23.417 1.00 80.88 91 VAL A O 1
ATOM 750 N N . MET A 1 92 ? 23.674 -0.464 -22.242 1.00 73.50 92 MET A N 1
ATOM 751 C CA . MET A 1 92 ? 22.503 -0.935 -21.510 1.00 73.50 92 MET A CA 1
ATOM 752 C C . MET A 1 92 ? 22.158 0.091 -20.433 1.00 73.50 92 MET A C 1
ATOM 754 O O . MET A 1 92 ? 22.939 0.326 -19.505 1.00 73.50 92 MET A O 1
ATOM 758 N N . SER A 1 93 ? 20.997 0.729 -20.566 1.00 67.44 93 SER A N 1
ATOM 759 C CA . SER A 1 93 ? 20.450 1.539 -19.487 1.00 67.44 93 SER A CA 1
ATOM 760 C C . SER A 1 93 ? 19.897 0.594 -18.423 1.00 67.44 93 SER A C 1
ATOM 762 O O . SER A 1 93 ? 19.134 -0.321 -18.712 1.00 67.44 93 SER A O 1
ATOM 764 N N . TYR A 1 94 ? 20.324 0.768 -17.177 1.00 66.56 94 TYR A N 1
ATOM 765 C CA . TYR A 1 94 ? 19.774 0.019 -16.050 1.00 66.56 94 TYR A CA 1
ATOM 766 C C . TYR A 1 94 ? 18.827 0.927 -15.279 1.00 66.56 94 TYR A C 1
ATOM 768 O O . TYR A 1 94 ? 19.126 2.113 -15.091 1.00 66.56 94 TYR A O 1
ATOM 776 N N . HIS A 1 95 ? 17.735 0.370 -14.746 1.00 62.38 95 HIS A N 1
ATOM 777 C CA . HIS A 1 95 ? 16.943 1.086 -13.750 1.00 62.38 95 HIS A CA 1
ATOM 778 C C . HIS A 1 95 ? 17.864 1.604 -12.640 1.00 62.38 95 HIS A C 1
ATOM 780 O O . HIS A 1 95 ? 18.788 0.915 -12.182 1.00 62.38 95 HIS A O 1
ATOM 786 N N . ARG A 1 96 ? 17.627 2.856 -12.231 1.00 62.56 96 ARG A N 1
ATOM 787 C CA . ARG A 1 96 ? 18.407 3.512 -11.178 1.00 62.56 96 ARG A CA 1
ATOM 788 C C . ARG A 1 96 ? 18.450 2.601 -9.951 1.00 62.56 96 ARG A C 1
ATOM 790 O O . ARG A 1 96 ? 17.444 2.004 -9.569 1.00 62.56 96 ARG A O 1
ATOM 797 N N . GLY A 1 97 ? 19.627 2.490 -9.335 1.00 64.81 97 GLY A N 1
ATOM 798 C CA . GLY A 1 97 ? 19.782 1.715 -8.107 1.00 64.81 97 GLY A CA 1
ATOM 799 C C . GLY A 1 97 ? 18.795 2.194 -7.040 1.00 64.81 97 GLY A C 1
ATOM 800 O O . GLY A 1 97 ? 18.518 3.390 -6.939 1.00 64.81 97 GLY A O 1
ATOM 801 N N . LYS A 1 98 ? 18.265 1.259 -6.248 1.00 70.81 98 LYS A N 1
ATOM 802 C CA . LYS A 1 98 ? 17.318 1.564 -5.168 1.00 70.81 98 LYS A CA 1
ATOM 803 C C . LYS A 1 98 ? 17.969 2.541 -4.179 1.00 70.81 98 LYS A C 1
ATOM 805 O O . LYS A 1 98 ? 18.956 2.210 -3.527 1.00 70.81 98 LYS A O 1
ATOM 810 N N . THR A 1 99 ? 17.440 3.759 -4.098 1.00 79.25 99 THR A N 1
ATOM 811 C CA . THR A 1 99 ? 17.861 4.800 -3.150 1.00 79.25 99 THR A CA 1
ATOM 812 C C . THR A 1 99 ? 16.993 4.763 -1.898 1.00 79.25 99 THR A C 1
ATOM 814 O O . THR A 1 99 ? 15.892 4.213 -1.917 1.00 79.25 99 THR A O 1
ATOM 817 N N . ILE A 1 100 ? 17.446 5.403 -0.817 1.00 81.19 100 ILE A N 1
ATOM 818 C CA . ILE A 1 100 ? 16.661 5.531 0.422 1.00 81.19 100 ILE A CA 1
ATOM 819 C C . ILE A 1 100 ? 15.281 6.140 0.124 1.00 81.19 100 ILE A C 1
ATOM 821 O O . ILE A 1 100 ? 14.279 5.609 0.584 1.00 81.19 100 ILE A O 1
ATOM 825 N N . GLY A 1 101 ? 15.215 7.165 -0.735 1.00 77.62 101 GLY A N 1
ATOM 826 C CA . GLY A 1 101 ? 13.948 7.769 -1.163 1.00 77.62 101 GLY A CA 1
ATOM 827 C C . GLY A 1 101 ? 13.027 6.816 -1.933 1.00 77.62 101 GLY A C 1
ATOM 828 O O . GLY A 1 101 ? 11.821 6.888 -1.769 1.00 77.62 101 GLY A O 1
ATOM 829 N N . SER A 1 102 ? 13.568 5.872 -2.712 1.00 76.69 102 SER A N 1
ATOM 830 C CA . SER A 1 102 ? 12.739 4.839 -3.361 1.00 76.69 102 SER A CA 1
ATOM 831 C C . SER A 1 102 ? 12.235 3.757 -2.397 1.00 76.69 102 SER A C 1
ATOM 833 O O . SER A 1 102 ? 11.289 3.048 -2.719 1.00 76.69 102 SER A O 1
ATOM 835 N N . MET A 1 103 ? 12.881 3.594 -1.236 1.00 78.00 103 MET A N 1
ATOM 836 C CA . MET A 1 103 ? 12.514 2.599 -0.216 1.00 78.00 103 MET A CA 1
ATOM 837 C C . MET A 1 103 ? 11.560 3.154 0.844 1.00 78.00 103 MET A C 1
ATOM 839 O O . MET A 1 103 ? 10.967 2.377 1.589 1.00 78.00 103 MET A O 1
ATOM 843 N N . VAL A 1 104 ? 11.453 4.477 0.944 1.00 80.81 104 VAL A N 1
ATOM 844 C CA . VAL A 1 104 ? 10.676 5.173 1.964 1.00 80.81 104 VAL A CA 1
ATOM 845 C C . VAL A 1 104 ? 9.552 5.933 1.261 1.00 80.81 104 VAL A C 1
ATOM 847 O O . VAL A 1 104 ? 9.786 6.969 0.646 1.00 80.81 104 VAL A O 1
ATOM 850 N N . THR A 1 105 ? 8.340 5.384 1.322 1.00 78.31 105 THR A N 1
ATOM 851 C CA . THR A 1 105 ? 7.123 5.919 0.690 1.00 78.31 105 THR A CA 1
ATOM 852 C C . THR A 1 105 ? 6.235 6.641 1.700 1.00 78.31 105 THR A C 1
ATOM 854 O O . THR A 1 105 ? 6.349 6.415 2.904 1.00 78.31 105 THR A O 1
ATOM 857 N N . LEU A 1 106 ? 5.306 7.479 1.219 1.00 71.38 106 LEU A N 1
ATOM 858 C CA . LEU A 1 106 ? 4.363 8.229 2.067 1.00 71.38 106 LEU A CA 1
ATOM 859 C C . LEU A 1 106 ? 3.539 7.330 3.007 1.00 71.38 106 LEU A C 1
ATOM 861 O O . LEU A 1 106 ? 3.187 7.762 4.095 1.00 71.38 106 LEU A O 1
ATOM 865 N N . SER A 1 107 ? 3.315 6.064 2.641 1.00 69.25 107 SER A N 1
ATOM 866 C CA . SER A 1 107 ? 2.691 5.038 3.494 1.00 69.25 107 SER A CA 1
ATOM 867 C C . SER A 1 107 ? 3.412 4.799 4.826 1.00 69.25 107 SER A C 1
ATOM 869 O O . SER A 1 107 ? 2.830 4.260 5.760 1.00 69.25 107 SER A O 1
ATOM 871 N N . ASN A 1 108 ? 4.697 5.149 4.913 1.00 72.62 108 ASN A N 1
ATOM 872 C CA . ASN A 1 108 ? 5.510 4.950 6.110 1.00 72.62 108 ASN A CA 1
ATOM 873 C C . ASN A 1 108 ? 5.394 6.122 7.091 1.00 72.62 108 ASN A C 1
ATOM 875 O O . ASN A 1 108 ? 5.873 6.023 8.223 1.00 72.62 108 ASN A O 1
ATOM 879 N N . ILE A 1 109 ? 4.782 7.226 6.663 1.00 77.81 109 ILE A N 1
ATOM 880 C CA . ILE A 1 109 ? 4.322 8.274 7.559 1.00 77.81 109 ILE A CA 1
ATOM 881 C C . ILE A 1 109 ? 3.008 7.753 8.129 1.00 77.81 109 ILE A C 1
ATOM 883 O O . ILE A 1 109 ? 2.035 7.586 7.396 1.00 77.81 109 ILE A O 1
ATOM 887 N N . LYS A 1 110 ? 2.981 7.451 9.430 1.00 66.19 110 LYS A N 1
ATOM 888 C CA . LYS A 1 110 ? 1.720 7.149 10.108 1.00 66.19 110 LYS A CA 1
ATOM 889 C C . LYS A 1 110 ? 0.876 8.420 10.073 1.00 66.19 110 LYS A C 1
ATOM 891 O O . LYS A 1 110 ? 1.056 9.305 10.903 1.00 66.19 110 LYS A O 1
ATOM 896 N N . THR A 1 111 ? -0.027 8.532 9.108 1.00 59.88 111 THR A N 1
ATOM 897 C CA . THR A 1 111 ? -1.193 9.382 9.295 1.00 59.88 111 THR A CA 1
ATOM 898 C C . THR A 1 111 ? -2.001 8.704 10.393 1.00 59.88 111 THR A C 1
ATOM 900 O O . THR A 1 111 ? -2.388 7.543 10.259 1.00 59.88 111 THR A O 1
ATOM 903 N N . ASN A 1 112 ? -2.186 9.377 11.532 1.00 58.22 112 ASN A N 1
ATOM 904 C CA . ASN A 1 112 ? -3.180 8.928 12.503 1.00 58.22 112 ASN A CA 1
ATOM 905 C C . ASN A 1 112 ? -4.482 8.698 11.723 1.00 58.22 112 ASN A C 1
ATOM 907 O O . ASN A 1 112 ? -4.809 9.526 10.865 1.00 58.22 112 ASN A O 1
ATOM 911 N N . GLN A 1 113 ? -5.153 7.557 11.937 1.00 55.75 113 GLN A N 1
ATOM 912 C CA . GLN A 1 113 ? -6.457 7.283 11.327 1.00 55.75 113 GLN A CA 1
ATOM 913 C C . GLN A 1 113 ? -7.293 8.548 11.476 1.00 55.75 113 GLN A C 1
ATOM 915 O O . GLN A 1 113 ? -7.566 8.977 12.596 1.00 55.75 113 GLN A O 1
ATOM 920 N N . ARG A 1 114 ? -7.611 9.196 10.352 1.00 53.16 114 ARG A N 1
ATOM 921 C CA . ARG A 1 114 ? -8.477 10.366 10.376 1.00 53.16 114 ARG A CA 1
ATOM 922 C C . ARG A 1 114 ? -9.820 9.863 10.885 1.00 53.16 114 ARG A C 1
ATOM 924 O O . ARG A 1 114 ? -10.539 9.200 10.141 1.00 53.16 114 ARG A O 1
ATOM 931 N N . GLN A 1 115 ? -10.138 10.146 12.147 1.00 54.53 115 GLN A N 1
ATOM 932 C CA . GLN A 1 115 ? -11.530 10.285 12.539 1.00 54.53 115 GLN A CA 1
ATOM 933 C C . GLN A 1 115 ? -12.119 11.275 11.536 1.00 54.53 115 GLN A C 1
ATOM 935 O O . GLN A 1 115 ? -11.582 12.362 11.335 1.00 54.53 115 GLN A O 1
ATOM 940 N N . THR A 1 116 ? -13.107 10.831 10.763 1.00 52.56 116 THR A N 1
ATOM 941 C CA . THR A 1 116 ? -13.746 11.692 9.775 1.00 52.56 116 THR A CA 1
ATOM 942 C C . THR A 1 116 ? -14.577 12.707 10.544 1.00 52.56 116 THR A C 1
ATOM 944 O O . THR A 1 116 ? -15.717 12.413 10.919 1.00 52.56 116 THR A O 1
ATOM 947 N N . ASP A 1 117 ? -13.981 13.863 10.826 1.00 54.00 117 ASP A N 1
ATOM 948 C CA . ASP A 1 117 ? -14.694 15.019 11.349 1.00 54.00 117 ASP A CA 1
ATOM 949 C C . ASP A 1 117 ? -15.825 15.338 10.376 1.00 54.00 117 ASP A C 1
ATOM 951 O O . ASP A 1 117 ? -15.615 15.570 9.183 1.00 54.00 117 ASP A O 1
ATOM 955 N N . THR A 1 118 ? -17.056 15.246 10.867 1.00 61.72 118 THR A N 1
ATOM 956 C CA . THR A 1 118 ? -18.216 15.728 10.119 1.00 61.72 118 THR A CA 1
ATOM 957 C C . THR A 1 118 ? -18.333 17.228 10.418 1.00 61.72 118 THR A C 1
ATOM 959 O O . THR A 1 118 ? -17.833 17.686 11.441 1.00 61.72 118 THR A O 1
ATOM 962 N N . PHE A 1 119 ? -18.983 18.021 9.561 1.00 64.19 119 PHE A N 1
ATOM 963 C CA . PHE A 1 119 ? -19.138 19.479 9.753 1.00 64.19 119 PHE A CA 1
ATOM 964 C C . PHE A 1 119 ? -19.712 19.876 11.137 1.00 64.19 119 PHE A C 1
ATOM 966 O O . PHE A 1 119 ? -19.457 20.971 11.622 1.00 64.19 119 PHE A O 1
ATOM 973 N N . LEU A 1 120 ? -20.435 18.964 11.796 1.00 64.88 120 LEU A N 1
ATOM 974 C CA . LEU A 1 120 ? -21.036 19.135 13.126 1.00 64.88 120 LEU A CA 1
ATOM 975 C C . LEU A 1 120 ? -20.213 18.514 14.276 1.00 64.88 120 LEU A C 1
ATOM 977 O O . LEU A 1 120 ? -20.700 18.423 15.400 1.00 64.88 120 LEU A O 1
ATOM 981 N N . GLY A 1 121 ? -18.982 18.070 14.007 1.00 63.41 121 GLY A N 1
ATOM 982 C CA . GLY A 1 121 ? -18.058 17.517 14.995 1.00 63.41 121 GLY A CA 1
ATOM 983 C C . GLY A 1 121 ? -17.650 16.060 14.760 1.00 63.41 121 GLY A C 1
ATOM 984 O O . GLY A 1 121 ? -17.922 15.440 13.724 1.00 63.41 121 GLY A O 1
ATOM 985 N N . LEU A 1 122 ? -16.954 15.524 15.763 1.00 65.56 122 LEU A N 1
ATOM 986 C CA . LEU A 1 122 ? -16.421 14.164 15.794 1.00 65.56 122 LEU A CA 1
ATOM 987 C C . LEU A 1 122 ? -17.552 13.131 15.795 1.00 65.56 122 LEU A C 1
ATOM 989 O O . LEU A 1 122 ? -18.462 13.185 16.627 1.00 65.56 122 LEU A O 1
ATOM 993 N N . ARG A 1 123 ? -17.469 12.135 14.902 1.00 68.56 123 ARG A N 1
ATOM 994 C CA . ARG A 1 123 ? -18.363 10.971 14.971 1.00 68.56 123 ARG A CA 1
ATOM 995 C C . ARG A 1 123 ? -18.069 10.201 16.248 1.00 68.56 123 ARG A C 1
ATOM 997 O O . ARG A 1 123 ? -16.992 9.628 16.401 1.00 68.56 123 ARG A O 1
ATOM 1004 N N . THR A 1 124 ? -19.038 10.187 17.153 1.00 75.06 124 THR A N 1
ATOM 1005 C CA . THR A 1 124 ? -18.949 9.376 18.362 1.00 75.06 124 THR A CA 1
ATOM 1006 C C . THR A 1 124 ? -19.210 7.909 17.999 1.00 75.06 124 THR A C 1
ATOM 1008 O O . THR A 1 124 ? -20.023 7.636 17.113 1.00 75.06 124 THR A O 1
ATOM 1011 N N . PRO A 1 125 ? -18.455 6.957 18.572 1.00 78.50 125 PRO A N 1
ATOM 1012 C CA . PRO A 1 125 ? -18.686 5.541 18.328 1.00 78.50 125 PRO A CA 1
ATOM 1013 C C . PRO A 1 125 ? -19.955 5.094 19.063 1.00 78.50 125 PRO A C 1
ATOM 1015 O O . PRO A 1 125 ? -20.222 5.560 20.168 1.00 78.50 125 PRO A O 1
ATOM 1018 N N . GLY A 1 126 ? -20.732 4.213 18.442 1.00 81.75 126 GLY A N 1
ATOM 1019 C CA . GLY A 1 126 ? -22.038 3.775 18.924 1.00 81.75 126 GLY A CA 1
ATOM 1020 C C . GLY A 1 126 ? -23.003 3.441 17.789 1.00 81.75 126 GLY A C 1
ATOM 1021 O O . GLY A 1 126 ? -22.671 3.571 16.606 1.00 81.75 126 GLY A O 1
ATOM 1022 N N . MET A 1 127 ? -24.204 3.005 18.157 1.00 80.12 127 MET A N 1
ATOM 1023 C CA . MET A 1 127 ? -25.320 2.816 17.230 1.00 80.12 127 MET A CA 1
ATOM 1024 C C . MET A 1 127 ? -26.178 4.082 17.179 1.00 80.12 127 MET A C 1
ATOM 1026 O O . MET A 1 127 ? -26.633 4.568 18.211 1.00 80.12 127 MET A O 1
ATOM 1030 N N . TYR A 1 128 ? -26.417 4.616 15.981 1.00 79.56 128 TYR A N 1
ATOM 1031 C CA . TYR A 1 128 ? -27.156 5.867 15.794 1.00 79.56 128 TYR A CA 1
ATOM 1032 C C . TYR A 1 128 ? -28.367 5.685 14.884 1.00 79.56 128 TYR A C 1
ATOM 1034 O O . TYR A 1 128 ? -28.341 4.864 13.959 1.00 79.56 128 TYR A O 1
ATOM 1042 N N . PRO A 1 129 ? -29.442 6.461 15.120 1.00 73.94 129 PRO A N 1
ATOM 1043 C CA . PRO A 1 129 ? -30.605 6.419 14.265 1.00 73.94 129 PRO A CA 1
ATOM 1044 C C . PRO A 1 129 ? -30.250 6.907 12.864 1.00 73.94 129 PRO A C 1
ATOM 1046 O O . PRO A 1 129 ? -29.562 7.902 12.646 1.00 73.94 129 PRO A O 1
ATOM 1049 N N . CYS A 1 130 ? -30.774 6.175 11.905 1.00 73.81 130 CYS A N 1
ATOM 1050 C CA . CYS A 1 130 ? -30.818 6.535 10.514 1.00 73.81 130 CYS A CA 1
ATOM 1051 C C . CYS A 1 130 ? -31.893 7.615 10.282 1.00 73.81 130 CYS A C 1
ATOM 1053 O O . CYS A 1 130 ? -32.954 7.589 10.912 1.00 73.81 130 CYS A O 1
ATOM 1055 N N . ILE A 1 131 ? -31.618 8.576 9.395 1.00 69.69 131 ILE A N 1
ATOM 1056 C CA . ILE A 1 131 ? -32.541 9.682 9.099 1.00 69.69 131 ILE A CA 1
ATOM 1057 C C . ILE A 1 131 ? -33.813 9.107 8.460 1.00 69.69 131 ILE A C 1
ATOM 1059 O O . ILE A 1 131 ? -33.728 8.404 7.457 1.00 69.69 131 ILE A O 1
ATOM 1063 N N . GLY A 1 132 ? -34.981 9.396 9.045 1.00 66.69 132 GLY A N 1
ATOM 1064 C CA . GLY A 1 132 ? -36.285 9.033 8.472 1.00 66.69 132 GLY A CA 1
ATOM 1065 C C . GLY A 1 132 ? -36.725 7.577 8.662 1.00 66.69 132 GLY A C 1
ATOM 1066 O O . GLY A 1 132 ? -37.641 7.139 7.978 1.00 66.69 132 GLY A O 1
ATOM 1067 N N . CYS A 1 133 ? -36.105 6.815 9.569 1.00 69.38 133 CYS A N 1
ATOM 1068 C CA . CYS A 1 133 ? -36.506 5.431 9.826 1.00 69.38 133 CYS A CA 1
ATOM 1069 C C . CYS A 1 133 ? -37.283 5.264 11.130 1.00 69.38 133 CYS A C 1
ATOM 1071 O O . CYS A 1 133 ? -36.783 5.524 12.226 1.00 69.38 133 CYS A O 1
ATOM 1073 N N . THR A 1 134 ? -38.469 4.702 10.983 1.00 69.12 134 THR A N 1
ATOM 1074 C CA . THR A 1 134 ? -39.400 4.218 12.009 1.00 69.12 134 THR A CA 1
ATOM 1075 C C . THR A 1 134 ? -38.808 3.109 12.885 1.00 69.12 134 THR A C 1
ATOM 1077 O O . THR A 1 134 ? -38.983 3.130 14.103 1.00 69.12 134 THR A O 1
ATOM 1080 N N . GLN A 1 135 ? -38.029 2.179 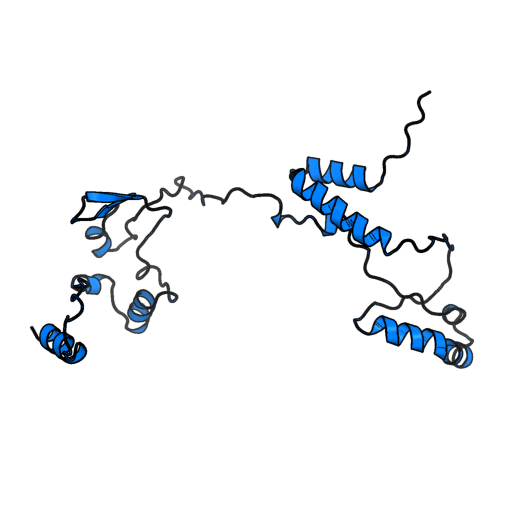12.319 1.00 66.62 135 GLN A N 1
ATOM 1081 C CA . GLN A 1 135 ? -37.425 1.078 13.088 1.00 66.62 135 GLN A CA 1
ATOM 1082 C C . GLN A 1 135 ? -36.206 1.483 13.909 1.00 66.62 135 GLN A C 1
ATOM 1084 O O . GLN A 1 135 ? -35.902 0.846 14.915 1.00 66.62 135 GLN A O 1
ATOM 1089 N N . CYS A 1 136 ? -35.533 2.577 13.540 1.00 70.62 136 CYS A N 1
ATOM 1090 C CA . CYS A 1 136 ? -34.401 3.097 14.305 1.00 70.62 136 CYS A CA 1
ATOM 1091 C C . CYS A 1 136 ? -34.829 3.526 15.736 1.00 70.62 136 CYS A C 1
ATOM 1093 O O . CYS A 1 136 ? -33.965 3.732 16.582 1.00 70.62 136 CYS A O 1
ATOM 1095 N N . SER A 1 137 ? -36.135 3.605 16.051 1.00 70.94 137 SER A N 1
ATOM 1096 C CA . SER A 1 137 ? -36.652 3.782 17.421 1.00 70.94 137 SER A CA 1
ATOM 1097 C C . SER A 1 137 ? -36.529 2.540 18.315 1.00 70.94 137 SER A C 1
ATOM 1099 O O . SER A 1 137 ? -36.393 2.696 19.523 1.00 70.94 137 SER A O 1
ATOM 1101 N N . ASN A 1 138 ? -36.556 1.335 17.738 1.00 70.06 138 ASN A N 1
ATOM 1102 C CA . ASN A 1 138 ? -36.526 0.062 18.475 1.00 70.06 138 ASN A CA 1
ATOM 1103 C C . ASN A 1 138 ? -35.106 -0.507 18.628 1.00 70.06 138 ASN A C 1
ATOM 1105 O O . ASN A 1 138 ? -34.907 -1.558 19.228 1.00 70.06 138 ASN A O 1
ATOM 1109 N N . VAL A 1 139 ? -34.115 0.171 18.052 1.00 71.25 139 VAL A N 1
ATOM 1110 C CA . VAL A 1 139 ? -32.708 -0.222 18.091 1.00 71.25 139 VAL A CA 1
ATOM 1111 C C . VAL A 1 139 ? -32.026 0.485 19.260 1.00 71.25 139 VAL A C 1
ATOM 1113 O O . VAL A 1 139 ? -32.281 1.663 19.504 1.00 71.25 139 VAL A O 1
ATOM 1116 N N . ILE A 1 140 ? -31.141 -0.217 19.971 1.00 74.38 140 ILE A N 1
ATOM 1117 C CA . ILE A 1 140 ? -30.323 0.359 21.048 1.00 74.38 140 ILE A CA 1
ATOM 1118 C C . ILE A 1 140 ? -29.434 1.466 20.455 1.00 74.38 140 ILE A C 1
ATOM 1120 O O . ILE A 1 140 ? -28.681 1.212 19.517 1.00 74.38 140 ILE A O 1
ATOM 1124 N N . LYS A 1 141 ? -29.531 2.695 20.984 1.00 76.75 141 LYS A N 1
ATOM 1125 C CA . LYS A 1 141 ? -28.816 3.895 20.494 1.00 76.75 141 LYS A CA 1
ATOM 1126 C C . LYS A 1 141 ? -27.669 4.303 21.415 1.00 76.75 141 LYS A C 1
ATOM 1128 O O . LYS A 1 141 ? -27.578 5.460 21.824 1.00 76.75 141 LYS A O 1
ATOM 1133 N N . ASP A 1 142 ? -26.851 3.341 21.811 1.00 77.69 142 ASP A N 1
ATOM 1134 C CA . ASP A 1 142 ? -25.809 3.574 22.806 1.00 77.69 142 ASP A CA 1
ATOM 1135 C C . ASP A 1 142 ? -24.411 3.282 22.243 1.00 77.69 142 ASP A C 1
ATOM 1137 O O . ASP A 1 142 ? -24.242 2.685 21.172 1.00 77.69 142 ASP A O 1
ATOM 1141 N N . ARG A 1 143 ? -23.395 3.758 22.961 1.00 80.75 143 ARG A N 1
ATOM 1142 C CA . ARG A 1 143 ? -21.975 3.484 22.714 1.00 80.75 143 ARG A CA 1
ATOM 1143 C C . ARG A 1 143 ? -21.573 2.097 23.199 1.00 80.75 143 ARG A C 1
ATOM 1145 O O . ARG A 1 143 ? -20.558 1.562 22.757 1.00 80.75 143 ARG A O 1
ATOM 1152 N N . GLU A 1 144 ? -22.362 1.528 24.100 1.00 84.62 144 GLU A N 1
ATOM 1153 C CA . GLU A 1 144 ? -22.124 0.236 24.726 1.00 84.62 144 GLU A CA 1
ATOM 1154 C C . GLU A 1 144 ? -23.344 -0.667 24.535 1.00 84.62 144 GLU A C 1
ATOM 1156 O O . GLU A 1 144 ? -24.486 -0.244 24.697 1.00 84.62 144 GLU A O 1
ATOM 1161 N N . PHE A 1 145 ? -23.109 -1.931 24.200 1.00 82.31 145 PHE A N 1
ATOM 1162 C CA . PHE A 1 145 ? -24.147 -2.954 24.211 1.00 82.31 145 PHE A CA 1
ATOM 1163 C C . PHE A 1 145 ? -24.134 -3.669 25.561 1.00 82.31 145 PHE A C 1
ATOM 1165 O O . PHE A 1 145 ? -23.098 -4.193 25.973 1.00 82.31 145 PHE A O 1
ATOM 1172 N N . VAL A 1 146 ? -25.280 -3.711 26.242 1.00 83.56 146 VAL A N 1
ATOM 1173 C CA . VAL A 1 146 ? -25.438 -4.452 27.498 1.00 83.56 146 VAL A CA 1
ATOM 1174 C C . VAL A 1 146 ? -26.049 -5.813 27.192 1.00 83.56 146 VAL A C 1
ATOM 1176 O O . VAL A 1 146 ? -27.168 -5.897 26.689 1.00 83.56 146 VAL A O 1
ATOM 1179 N N . HIS A 1 147 ? -25.327 -6.886 27.505 1.00 78.44 147 HIS A N 1
ATOM 1180 C CA . HIS A 1 147 ? -25.833 -8.240 27.314 1.00 78.44 147 HIS A CA 1
ATOM 1181 C C . HIS A 1 147 ? -26.997 -8.522 28.290 1.00 78.44 147 HIS A C 1
ATOM 1183 O O . HIS A 1 147 ? -26.791 -8.440 29.506 1.00 78.44 147 HIS A O 1
ATOM 1189 N N . PRO A 1 148 ? -28.197 -8.900 27.808 1.00 77.38 148 PRO A N 1
ATOM 1190 C CA . PRO A 1 148 ? -29.414 -8.949 28.627 1.00 77.38 148 PRO A CA 1
ATOM 1191 C C . PRO A 1 148 ? -29.368 -9.992 29.752 1.00 77.38 148 PRO A C 1
ATOM 1193 O O . PRO A 1 148 ? -29.980 -9.787 30.793 1.00 77.38 148 PRO A O 1
ATOM 1196 N N . GLY A 1 149 ? -28.627 -11.091 29.575 1.00 78.38 149 GLY A N 1
ATOM 1197 C CA . GLY A 1 149 ? -28.535 -12.161 30.578 1.00 78.38 149 GLY A CA 1
ATOM 1198 C C . GLY A 1 149 ? -27.365 -12.044 31.560 1.00 78.38 149 GLY A C 1
ATOM 1199 O O . GLY A 1 149 ? -27.417 -12.619 32.638 1.00 78.38 149 GLY A O 1
ATOM 1200 N N . THR A 1 150 ? -26.297 -11.322 31.206 1.00 86.38 150 THR A N 1
ATOM 1201 C CA . THR A 1 150 ? -25.056 -11.267 32.016 1.00 86.38 150 THR A CA 1
ATOM 1202 C C . THR A 1 150 ? -24.731 -9.865 32.513 1.00 86.38 150 THR A C 1
ATOM 1204 O O . THR A 1 150 ? -23.848 -9.710 33.350 1.00 86.38 150 THR A O 1
ATOM 1207 N N . GLY A 1 151 ? -25.393 -8.831 31.982 1.00 84.62 151 GLY A N 1
ATOM 1208 C CA . GLY A 1 151 ? -25.096 -7.431 32.288 1.00 84.62 151 GLY A CA 1
ATOM 1209 C C . GLY A 1 151 ? -23.733 -6.954 31.775 1.00 84.62 151 GLY A C 1
ATOM 1210 O O . GLY A 1 151 ? -23.335 -5.824 32.059 1.00 84.62 151 GLY A O 1
ATOM 1211 N N . TYR A 1 152 ? -23.005 -7.789 31.023 1.00 87.00 152 TYR A N 1
ATOM 1212 C CA . TYR A 1 152 ? -21.700 -7.433 30.479 1.00 87.00 152 TYR A CA 1
ATOM 1213 C C . TYR A 1 152 ? -21.835 -6.312 29.446 1.00 87.00 152 TYR A C 1
ATOM 1215 O O . TYR A 1 152 ? -22.690 -6.379 28.560 1.00 87.00 152 TYR A O 1
ATOM 1223 N N . ARG A 1 153 ? -20.979 -5.293 29.561 1.00 85.44 153 ARG A N 1
ATOM 1224 C CA . ARG A 1 153 ? -20.976 -4.113 28.692 1.00 85.44 153 ARG A CA 1
ATOM 1225 C C . ARG A 1 153 ? -19.894 -4.247 27.631 1.00 85.44 153 ARG A C 1
ATOM 1227 O O . ARG A 1 153 ? -18.712 -4.330 27.956 1.00 85.44 153 ARG A O 1
ATOM 1234 N N . VAL A 1 154 ? -20.298 -4.250 26.367 1.00 82.56 154 VAL A N 1
ATOM 1235 C CA . VAL A 1 154 ? -19.397 -4.320 25.215 1.00 82.56 154 VAL A CA 1
ATOM 1236 C C . VAL A 1 154 ? -19.296 -2.929 24.582 1.00 82.56 154 VAL A C 1
ATOM 1238 O O . VAL A 1 154 ? -20.283 -2.474 23.999 1.00 82.56 154 VAL A O 1
ATOM 1241 N N . PRO A 1 155 ? -18.143 -2.237 24.656 1.00 81.81 155 PRO A N 1
ATOM 1242 C CA . PRO A 1 155 ? -17.975 -0.942 24.007 1.00 81.81 155 PRO A CA 1
ATOM 1243 C C . PRO A 1 155 ? -17.859 -1.104 22.488 1.00 81.81 155 PRO A C 1
ATOM 1245 O O . PRO A 1 155 ? -17.069 -1.905 21.981 1.00 81.81 155 PRO A O 1
ATOM 1248 N N . LEU A 1 156 ? -18.627 -0.312 21.746 1.00 80.56 156 LEU A N 1
ATOM 1249 C CA . LEU A 1 156 ? -18.585 -0.290 20.290 1.00 80.56 156 LEU A CA 1
ATOM 1250 C C . LEU A 1 156 ? -17.413 0.582 19.822 1.00 80.56 156 LEU A C 1
ATOM 1252 O O . LEU A 1 156 ? -17.260 1.721 20.249 1.00 80.56 156 LEU A O 1
ATOM 1256 N N . GLN A 1 157 ? -16.578 0.060 18.920 1.00 75.62 157 GLN A N 1
ATOM 1257 C CA . GLN A 1 157 ? -15.378 0.761 18.423 1.00 75.62 157 GLN A CA 1
ATOM 1258 C C . GLN A 1 157 ? -15.622 1.603 17.157 1.00 75.62 157 GLN A C 1
ATOM 1260 O O . GLN A 1 157 ? -14.686 2.166 16.592 1.00 75.62 157 GLN A O 1
ATOM 1265 N N . GLY A 1 158 ? -16.867 1.698 16.687 1.00 77.25 158 GLY A N 1
ATOM 1266 C CA . GLY A 1 158 ? -17.211 2.369 15.435 1.00 77.25 158 GLY A CA 1
ATOM 1267 C C . GLY A 1 158 ? -18.568 3.056 15.488 1.00 77.25 158 GLY A C 1
ATOM 1268 O O . GLY A 1 158 ? -19.346 2.846 16.412 1.00 77.25 158 GLY A O 1
ATOM 1269 N N . HIS A 1 159 ? -18.840 3.892 14.490 1.00 78.62 159 HIS A N 1
ATOM 1270 C CA . HIS A 1 159 ? -20.141 4.526 14.292 1.00 78.62 159 HIS A CA 1
ATOM 1271 C C . HIS A 1 159 ? -20.984 3.669 13.341 1.00 78.62 159 HIS A C 1
ATOM 1273 O O . HIS A 1 159 ? -20.666 3.566 12.151 1.00 78.62 159 HIS A O 1
ATOM 1279 N N . PHE A 1 160 ? -22.070 3.094 13.849 1.00 74.94 160 PHE A N 1
ATOM 1280 C CA . PHE A 1 160 ? -22.935 2.176 13.116 1.00 74.94 160 PHE A CA 1
ATOM 1281 C C . PHE A 1 160 ? -24.331 2.775 12.913 1.00 74.94 160 PHE A C 1
ATOM 1283 O O . PHE A 1 160 ? -24.943 3.306 13.835 1.00 74.94 160 PHE A O 1
ATOM 1290 N N . THR A 1 161 ? -24.842 2.664 11.691 1.00 74.12 161 THR A N 1
ATOM 1291 C CA . THR A 1 161 ? -26.211 3.022 11.291 1.00 74.12 161 THR A CA 1
ATOM 1292 C C . THR A 1 161 ? -26.804 1.861 10.494 1.00 74.12 161 THR A C 1
ATOM 1294 O O . THR A 1 161 ? -26.060 1.021 9.979 1.00 74.12 161 THR A O 1
ATOM 1297 N N . SER A 1 162 ? -28.135 1.771 10.401 1.00 70.38 162 SER A N 1
ATOM 1298 C CA . SER A 1 162 ? -28.779 0.660 9.691 1.00 70.38 162 SER A CA 1
ATOM 1299 C C . SER A 1 162 ? -28.349 0.612 8.219 1.00 70.38 162 SER A C 1
ATOM 1301 O O . SER A 1 162 ? -28.449 1.584 7.475 1.00 70.38 162 SER A O 1
ATOM 1303 N N . GLN A 1 163 ? -27.854 -0.546 7.784 1.00 70.06 163 GLN A N 1
ATOM 1304 C CA . GLN A 1 163 ? -27.276 -0.716 6.445 1.00 70.06 163 GLN A CA 1
ATOM 1305 C C . GLN A 1 163 ? -28.322 -0.994 5.360 1.00 70.06 163 GLN A C 1
ATOM 1307 O O . GLN A 1 163 ? -27.991 -1.012 4.178 1.00 70.06 163 GLN A O 1
ATOM 1312 N N . ILE A 1 164 ? -29.573 -1.220 5.759 1.00 65.88 164 ILE A N 1
ATOM 1313 C CA . ILE A 1 164 ? -30.699 -1.542 4.874 1.00 65.88 164 ILE A CA 1
ATOM 1314 C C . ILE A 1 164 ? -31.170 -0.273 4.152 1.00 65.88 164 ILE A C 1
ATOM 1316 O O . ILE A 1 164 ? -31.198 -0.240 2.928 1.00 65.88 164 ILE A O 1
ATOM 1320 N N . ASN A 1 165 ? -31.374 0.827 4.883 1.00 65.38 165 ASN A N 1
ATOM 1321 C CA . ASN A 1 165 ? -31.775 2.114 4.293 1.00 65.38 165 ASN A CA 1
ATOM 1322 C C . ASN A 1 165 ? -30.620 2.863 3.605 1.00 65.38 165 ASN A C 1
ATOM 1324 O O . ASN A 1 165 ? -30.842 3.860 2.927 1.00 65.38 165 ASN A O 1
ATOM 1328 N N . LEU A 1 166 ? -29.379 2.402 3.787 1.00 67.00 166 LEU A N 1
ATOM 1329 C CA . LEU A 1 166 ? -28.186 2.972 3.153 1.00 67.00 166 LEU A CA 1
ATOM 1330 C C . LEU A 1 166 ? -27.876 2.351 1.781 1.00 67.00 166 LEU A C 1
ATOM 1332 O O . LEU A 1 166 ? -26.844 2.676 1.197 1.00 67.00 166 LEU A O 1
ATOM 1336 N N . GLY A 1 167 ? -28.723 1.442 1.279 1.00 65.69 167 GLY A N 1
ATOM 1337 C CA . GLY A 1 167 ? -28.547 0.835 -0.043 1.00 65.69 167 GLY A CA 1
ATOM 1338 C C . GLY A 1 167 ? -27.284 -0.027 -0.155 1.00 65.69 167 GLY A C 1
ATOM 1339 O O . GLY A 1 167 ? -26.642 -0.070 -1.204 1.00 65.69 167 GLY A O 1
ATOM 1340 N N . ASN A 1 168 ? -26.861 -0.669 0.938 1.00 70.00 168 ASN A N 1
ATOM 1341 C CA . ASN A 1 168 ? -25.614 -1.426 0.953 1.00 70.00 168 ASN A CA 1
ATOM 1342 C C . ASN A 1 168 ? -25.803 -2.864 0.438 1.00 70.00 168 ASN A C 1
ATOM 1344 O O . ASN A 1 168 ? -26.247 -3.739 1.171 1.00 70.00 168 ASN A O 1
ATOM 1348 N N . TYR A 1 169 ? -25.355 -3.143 -0.784 1.00 70.94 169 TYR A N 1
ATOM 1349 C CA . TYR A 1 169 ? -25.439 -4.477 -1.402 1.00 70.94 169 TYR A CA 1
ATOM 1350 C C . TYR A 1 169 ? -24.388 -5.490 -0.919 1.00 70.94 169 TYR A C 1
ATOM 1352 O O . TYR A 1 169 ? -24.380 -6.634 -1.370 1.00 70.94 169 TYR A O 1
ATOM 1360 N N . ARG A 1 170 ? -23.454 -5.093 -0.044 1.00 72.25 170 ARG A N 1
ATOM 1361 C CA . ARG A 1 170 ? -22.363 -5.984 0.391 1.00 72.25 170 ARG A CA 1
ATOM 1362 C C . ARG A 1 170 ? -22.797 -7.019 1.417 1.00 72.25 170 ARG A C 1
ATOM 1364 O O . ARG A 1 170 ? -22.122 -8.033 1.562 1.00 72.25 170 ARG A O 1
ATOM 1371 N N . LEU A 1 171 ? -23.870 -6.751 2.154 1.00 73.38 171 LEU A N 1
ATOM 1372 C CA . LEU A 1 171 ? -24.327 -7.628 3.223 1.00 73.38 171 LEU A CA 1
ATOM 1373 C C . LEU A 1 171 ? -25.524 -8.448 2.761 1.00 73.38 171 LEU A C 1
ATOM 1375 O O . LEU A 1 171 ? -26.425 -7.865 2.162 1.00 73.38 171 LEU A O 1
ATOM 1379 N N . PRO A 1 172 ? -25.574 -9.759 3.062 1.00 72.00 172 PRO A N 1
ATOM 1380 C CA . PRO A 1 172 ? -26.633 -10.640 2.573 1.00 72.00 172 PRO A CA 1
ATOM 1381 C C . PRO A 1 172 ? -28.039 -10.136 2.915 1.00 72.00 172 PRO A C 1
ATOM 1383 O O . PRO A 1 172 ? -28.904 -10.107 2.047 1.00 72.00 172 PRO A O 1
ATOM 1386 N N . VAL A 1 173 ? -28.236 -9.664 4.152 1.00 70.62 173 VAL A N 1
ATOM 1387 C CA . VAL A 1 173 ? -29.527 -9.139 4.625 1.00 70.62 173 VAL A CA 1
ATOM 1388 C C . VAL A 1 173 ? -29.891 -7.847 3.896 1.00 70.62 173 VAL A C 1
ATOM 1390 O O . VAL A 1 173 ? -30.960 -7.758 3.309 1.00 70.62 173 VAL A O 1
ATOM 1393 N N . SER A 1 174 ? -28.992 -6.860 3.861 1.00 69.56 174 SER A N 1
ATOM 1394 C CA . SER A 1 174 ? -29.244 -5.604 3.146 1.00 69.56 174 SER A CA 1
ATOM 1395 C C . SER A 1 174 ? -29.500 -5.823 1.655 1.00 69.56 174 SER A C 1
ATOM 1397 O O . SER A 1 174 ? -30.423 -5.233 1.111 1.00 69.56 174 SER A O 1
ATOM 1399 N N . LYS A 1 175 ? -28.725 -6.699 1.007 1.00 74.94 175 LYS A N 1
ATOM 1400 C CA . LYS A 1 175 ? -28.894 -7.042 -0.405 1.00 74.94 175 LYS A CA 1
ATOM 1401 C C . LYS A 1 175 ? -30.258 -7.679 -0.663 1.00 74.94 175 LYS A C 1
ATOM 1403 O O . LYS A 1 175 ? -30.961 -7.220 -1.548 1.00 74.94 175 LYS A O 1
ATOM 1408 N N . HIS A 1 176 ? -30.649 -8.676 0.131 1.00 77.06 176 HIS A N 1
ATOM 1409 C CA . HIS A 1 176 ? -31.956 -9.323 0.009 1.00 77.06 176 HIS A CA 1
ATOM 1410 C C . HIS A 1 176 ? -33.105 -8.320 0.136 1.00 77.06 176 HIS A C 1
ATOM 1412 O O . HIS A 1 176 ? -34.028 -8.338 -0.670 1.00 77.06 176 HIS A O 1
ATOM 1418 N N . PHE A 1 177 ? -33.024 -7.413 1.114 1.00 71.94 177 PHE A N 1
ATOM 1419 C CA . PHE A 1 177 ? -34.055 -6.397 1.305 1.00 71.94 177 PHE A CA 1
ATOM 1420 C C . PHE A 1 177 ? -34.171 -5.459 0.101 1.00 71.94 177 PHE A C 1
ATOM 1422 O O . PHE A 1 177 ? -35.277 -5.091 -0.276 1.00 71.94 177 PHE A O 1
ATOM 1429 N N . ILE A 1 178 ? -33.052 -5.114 -0.537 1.00 75.88 178 ILE A N 1
ATOM 1430 C CA . ILE A 1 178 ? -33.064 -4.271 -1.734 1.00 75.88 178 ILE A CA 1
ATOM 1431 C C . ILE A 1 178 ? -33.573 -5.049 -2.955 1.00 75.88 178 ILE A C 1
ATOM 1433 O O . ILE A 1 178 ? -34.445 -4.553 -3.663 1.00 75.88 178 ILE A O 1
ATOM 1437 N N . ASP A 1 179 ? -33.078 -6.270 -3.174 1.00 78.38 179 ASP A N 1
ATOM 1438 C CA . ASP A 1 179 ? -33.441 -7.120 -4.317 1.00 78.38 179 ASP A CA 1
ATOM 1439 C C . ASP A 1 179 ? -34.941 -7.468 -4.312 1.00 78.38 179 ASP A C 1
ATOM 1441 O O . ASP A 1 179 ? -35.569 -7.537 -5.366 1.00 78.38 179 ASP A O 1
ATOM 1445 N N . MET A 1 180 ? -35.525 -7.650 -3.125 1.00 72.94 180 MET A N 1
ATOM 1446 C CA . MET A 1 180 ? -36.938 -7.997 -2.944 1.00 72.94 180 MET A CA 1
ATOM 1447 C C . MET A 1 180 ? -37.844 -6.787 -2.662 1.00 72.94 180 MET A C 1
ATOM 1449 O O . MET A 1 180 ? -39.043 -6.958 -2.448 1.00 72.94 180 MET A O 1
ATOM 1453 N N . GLY A 1 181 ? -37.300 -5.564 -2.645 1.00 74.19 181 GLY A N 1
ATOM 1454 C CA . GLY A 1 181 ? -38.071 -4.342 -2.384 1.00 74.19 181 GLY A CA 1
ATOM 1455 C C . GLY A 1 181 ? -38.679 -4.267 -0.977 1.00 74.19 181 GLY A C 1
ATOM 1456 O O . GLY A 1 181 ? -39.704 -3.615 -0.775 1.00 74.19 181 GLY A O 1
ATOM 1457 N N . HIS A 1 182 ? -38.073 -4.945 -0.004 1.00 72.75 182 HIS A N 1
ATOM 1458 C CA . HIS A 1 182 ? -38.522 -4.952 1.381 1.00 72.75 182 HIS A CA 1
ATOM 1459 C C . HIS A 1 182 ? -38.142 -3.655 2.106 1.00 72.75 182 HIS A C 1
ATOM 1461 O O . HIS A 1 182 ? -37.026 -3.147 1.981 1.00 72.75 182 HIS A O 1
ATOM 1467 N N . SER A 1 183 ? -39.061 -3.139 2.928 1.00 67.75 183 SER A N 1
ATOM 1468 C CA . SER A 1 183 ? -38.768 -2.019 3.832 1.00 67.75 183 SER A CA 1
ATOM 1469 C C . SER A 1 183 ? -38.126 -2.538 5.115 1.00 67.75 183 SER A C 1
ATOM 1471 O O . SER A 1 183 ? -38.486 -3.608 5.609 1.00 67.75 183 SER A O 1
ATOM 1473 N N . ALA A 1 184 ? -37.239 -1.742 5.723 1.00 65.19 184 ALA A N 1
ATOM 1474 C CA . ALA A 1 184 ? -36.720 -2.018 7.062 1.00 65.19 184 ALA A CA 1
ATOM 1475 C C . ALA A 1 184 ? -37.847 -2.243 8.090 1.00 65.19 184 ALA A C 1
ATOM 1477 O O . ALA A 1 184 ? -37.650 -2.977 9.052 1.00 65.19 184 ALA A O 1
ATOM 1478 N N . ASP A 1 185 ? -39.042 -1.687 7.860 1.00 63.34 185 ASP A N 1
ATOM 1479 C CA . ASP A 1 185 ? -40.237 -1.904 8.686 1.00 63.34 185 ASP A CA 1
ATOM 1480 C C . ASP A 1 185 ? -40.679 -3.358 8.826 1.00 63.34 185 ASP A C 1
ATOM 1482 O O . ASP A 1 185 ? -41.305 -3.726 9.820 1.00 63.34 185 ASP A O 1
ATOM 1486 N N . GLN A 1 186 ? -40.318 -4.201 7.863 1.00 62.38 186 GLN A N 1
ATOM 1487 C CA . GLN A 1 186 ? -40.662 -5.618 7.854 1.00 62.38 186 GLN A CA 1
ATOM 1488 C C . GLN A 1 186 ? -39.763 -6.449 8.792 1.00 62.38 186 GLN A C 1
ATOM 1490 O O . GLN A 1 186 ? -40.063 -7.608 9.054 1.00 62.38 186 GLN A O 1
ATOM 1495 N N . LEU A 1 187 ? -38.706 -5.859 9.376 1.00 63.91 187 LEU A N 1
ATOM 1496 C CA . LEU A 1 187 ? -37.812 -6.525 10.344 1.00 63.91 187 LEU A CA 1
ATOM 1497 C C . LEU A 1 187 ? -38.416 -6.707 11.739 1.00 63.91 187 LEU A C 1
ATOM 1499 O O . LEU A 1 187 ? -37.809 -7.377 12.573 1.00 63.91 187 LEU A O 1
ATOM 1503 N N . LYS A 1 188 ? -39.587 -6.120 12.013 1.00 54.53 188 LYS A N 1
ATOM 1504 C CA . LYS A 1 188 ? -40.201 -6.059 13.351 1.00 54.53 188 LYS A CA 1
ATOM 1505 C C . LYS A 1 188 ? -40.473 -7.436 13.991 1.00 54.53 188 LYS A C 1
ATOM 1507 O O . LYS A 1 188 ? -40.720 -7.489 15.191 1.00 54.53 188 LYS A O 1
ATOM 1512 N N . TYR A 1 189 ? -40.386 -8.532 13.231 1.00 48.06 189 TYR A N 1
ATOM 1513 C CA . TYR A 1 189 ? -40.720 -9.884 13.697 1.00 48.06 189 TYR A CA 1
ATOM 1514 C C . TYR A 1 189 ? -39.600 -10.926 13.577 1.00 48.06 189 TYR A C 1
ATOM 1516 O O . TYR A 1 189 ? -39.827 -12.084 13.905 1.00 48.06 189 TYR A O 1
ATOM 1524 N N . ILE A 1 190 ? -38.383 -10.554 13.169 1.00 53.00 190 ILE A N 1
ATOM 1525 C CA . ILE A 1 190 ? -37.282 -11.526 13.061 1.00 53.00 190 ILE A CA 1
ATOM 1526 C C . ILE A 1 190 ? -36.442 -11.473 14.339 1.00 53.00 190 ILE A C 1
ATOM 1528 O O . ILE A 1 190 ? -35.324 -10.959 14.365 1.00 53.00 190 ILE A O 1
ATOM 1532 N N . VAL A 1 191 ? -37.004 -11.986 15.434 1.00 47.09 191 VAL A N 1
ATOM 1533 C CA . VAL A 1 191 ? -36.182 -12.423 16.565 1.00 47.09 191 VAL A CA 1
ATOM 1534 C C . VAL A 1 191 ? -35.460 -13.676 16.083 1.00 47.09 191 VAL A C 1
ATOM 1536 O O . VAL A 1 191 ? -36.098 -14.677 15.771 1.00 47.09 191 VAL A O 1
ATOM 1539 N N . LEU A 1 192 ? -34.132 -13.619 15.966 1.00 50.31 192 LEU A N 1
ATOM 1540 C CA . LEU A 1 192 ? -33.322 -14.820 15.770 1.00 50.31 192 LEU A CA 1
ATOM 1541 C C . LEU A 1 192 ? -33.404 -15.644 17.064 1.00 50.31 192 LEU A C 1
ATOM 1543 O O . LEU A 1 192 ? -32.594 -15.465 17.970 1.00 50.31 192 LEU A O 1
ATOM 1547 N N . GLU A 1 193 ? -34.426 -16.493 17.181 1.00 44.62 193 GLU A N 1
ATOM 1548 C CA . GLU A 1 193 ? -34.517 -17.493 18.243 1.00 44.62 193 GLU A CA 1
ATOM 1549 C C . GLU A 1 193 ? -33.406 -18.524 17.999 1.00 44.62 193 GLU A C 1
ATOM 1551 O O . GLU A 1 193 ? -33.421 -19.280 17.024 1.00 44.62 193 GLU A O 1
ATOM 1556 N N . GLU A 1 194 ? -32.386 -18.527 18.857 1.00 47.62 194 GLU A N 1
ATOM 1557 C CA . GLU A 1 194 ? -31.349 -19.550 18.809 1.00 47.62 194 GLU A CA 1
ATOM 1558 C C . GLU A 1 194 ? -31.937 -20.862 19.331 1.00 47.62 194 GLU A C 1
ATOM 1560 O O . GLU A 1 194 ? -32.133 -21.043 20.532 1.00 47.62 194 GLU A O 1
ATOM 1565 N N . ILE A 1 195 ? -32.224 -21.796 18.422 1.00 56.41 195 ILE A N 1
ATOM 1566 C CA . ILE A 1 195 ? -32.630 -23.145 18.815 1.00 56.41 195 ILE A CA 1
ATOM 1567 C C . ILE A 1 195 ? -31.373 -23.909 19.242 1.00 56.41 195 ILE A C 1
ATOM 1569 O O . ILE A 1 195 ? -30.514 -24.177 18.384 1.00 56.41 195 ILE A O 1
ATOM 1573 N N . PRO A 1 196 ? -31.253 -24.282 20.534 1.00 65.38 196 PRO A N 1
ATOM 1574 C CA . PRO A 1 196 ? -30.087 -24.993 21.025 1.00 65.38 196 PRO A CA 1
ATOM 1575 C C . PRO A 1 196 ? -29.906 -26.312 20.259 1.00 65.38 196 PRO A C 1
ATOM 1577 O O . PRO A 1 196 ? -30.890 -26.960 19.884 1.00 65.38 196 PRO A O 1
ATOM 1580 N N . PRO A 1 197 ? -28.654 -26.728 19.999 1.00 62.81 197 PRO A N 1
ATOM 1581 C CA . PRO A 1 197 ? -28.378 -27.935 19.236 1.00 62.81 197 PRO A CA 1
ATOM 1582 C C . PRO A 1 197 ? -28.987 -29.164 19.923 1.00 62.81 197 PRO A C 1
ATOM 1584 O O . PRO A 1 197 ? -28.825 -29.377 21.127 1.00 62.81 197 PRO A O 1
ATOM 1587 N N . LEU A 1 198 ? -29.699 -29.977 19.138 1.00 65.69 198 LEU A N 1
ATOM 1588 C CA . LEU A 1 198 ? -30.319 -31.214 19.607 1.00 65.69 198 LEU A CA 1
ATOM 1589 C C . LEU A 1 198 ? -29.230 -32.168 20.109 1.00 65.69 198 LEU A C 1
ATOM 1591 O O . LEU A 1 198 ? -28.275 -32.459 19.393 1.00 65.69 198 LEU A O 1
ATOM 1595 N N . ARG A 1 199 ? -29.385 -32.675 21.337 1.00 66.19 199 ARG A N 1
ATOM 1596 C CA . ARG A 1 199 ? -28.387 -33.562 21.958 1.00 66.19 199 ARG A CA 1
ATOM 1597 C C . ARG A 1 199 ? -28.324 -34.956 21.313 1.00 66.19 199 ARG A C 1
ATOM 1599 O O . ARG A 1 199 ? -27.307 -35.619 21.460 1.00 66.19 199 ARG A O 1
ATOM 1606 N N . TYR A 1 200 ? -29.365 -35.384 20.587 1.00 62.03 200 TYR A N 1
ATOM 1607 C CA . TYR A 1 200 ? -29.431 -36.688 19.915 1.00 62.03 200 TYR A CA 1
ATOM 1608 C C . TYR A 1 200 ? -30.228 -36.625 18.603 1.00 62.03 200 TYR A C 1
ATOM 1610 O O . TYR A 1 200 ? -31.413 -36.309 18.625 1.00 62.03 200 TYR A O 1
ATOM 1618 N N . GLY A 1 201 ? -29.572 -36.950 17.481 1.00 64.12 201 GLY A N 1
ATOM 1619 C CA . GLY A 1 201 ? -30.121 -37.607 16.277 1.00 64.12 201 GLY A CA 1
ATOM 1620 C C . GLY A 1 201 ? -31.403 -37.106 15.589 1.00 64.12 201 GLY A C 1
ATOM 1621 O O . GLY A 1 201 ? -31.896 -37.806 14.712 1.00 64.12 201 GLY A O 1
ATOM 1622 N N . GLY A 1 202 ? -31.973 -35.957 15.952 1.00 73.88 202 GLY A N 1
ATOM 1623 C CA . GLY A 1 202 ? -33.208 -35.442 15.351 1.00 73.88 202 GLY A CA 1
ATOM 1624 C C . GLY A 1 202 ? -32.974 -34.660 14.055 1.00 73.88 202 GLY A C 1
ATOM 1625 O O . GLY A 1 202 ? -31.974 -33.953 13.913 1.00 73.88 202 GLY A O 1
ATOM 1626 N N . ASN A 1 203 ? -33.923 -34.735 13.114 1.00 74.75 203 ASN A N 1
ATOM 1627 C CA . ASN A 1 203 ? -33.889 -33.919 11.901 1.00 74.75 203 ASN A CA 1
ATOM 1628 C C . ASN A 1 203 ? -34.213 -32.452 12.239 1.00 74.75 203 ASN A C 1
ATOM 1630 O O . ASN A 1 203 ? -35.376 -32.055 12.348 1.00 74.75 203 ASN A O 1
ATOM 1634 N N . ARG A 1 204 ? -33.155 -31.652 12.412 1.00 69.69 204 ARG A N 1
ATOM 1635 C CA . ARG A 1 204 ? -33.222 -30.231 12.784 1.00 69.69 204 ARG A CA 1
ATOM 1636 C C . ARG A 1 204 ? -34.057 -29.404 11.805 1.00 69.69 204 ARG A C 1
ATOM 1638 O O . ARG A 1 204 ? -34.767 -28.502 12.233 1.00 69.69 204 ARG A O 1
ATOM 1645 N N . GLU A 1 205 ? -33.991 -29.718 10.515 1.00 73.50 205 GLU A N 1
ATOM 1646 C CA . GLU A 1 205 ? -34.683 -28.961 9.470 1.00 73.50 205 GLU A CA 1
ATOM 1647 C C . GLU A 1 205 ? -36.206 -29.134 9.550 1.00 73.50 205 GLU A C 1
ATOM 1649 O O . GLU A 1 205 ? -36.954 -28.175 9.375 1.00 73.50 205 GLU A O 1
ATOM 1654 N N . LEU A 1 206 ? -36.675 -30.338 9.890 1.00 74.75 206 LEU A N 1
ATOM 1655 C CA . LEU A 1 206 ? -38.100 -30.615 10.080 1.00 74.75 206 LEU A CA 1
ATOM 1656 C C . LEU A 1 206 ? -38.669 -29.860 11.293 1.00 74.75 206 LEU A C 1
ATOM 1658 O O . LEU A 1 206 ? -39.758 -29.300 11.211 1.00 74.75 206 LEU A O 1
ATOM 1662 N N . MET A 1 207 ? -37.924 -29.813 12.401 1.00 67.88 207 MET A N 1
ATOM 1663 C CA . MET A 1 207 ? -38.326 -29.075 13.605 1.00 67.88 207 MET A CA 1
ATOM 1664 C C . MET A 1 207 ? -38.376 -27.564 13.382 1.00 67.88 207 MET A C 1
ATOM 1666 O O . MET A 1 207 ? -39.281 -26.916 13.900 1.00 67.88 207 MET A O 1
ATOM 1670 N N . LEU A 1 208 ? -37.431 -27.015 12.610 1.00 66.25 208 LEU A N 1
ATOM 1671 C CA . LEU A 1 208 ? -37.448 -25.606 12.208 1.00 66.25 208 LEU A CA 1
ATOM 1672 C C . LEU A 1 208 ? -38.721 -25.295 11.415 1.00 66.25 208 LEU A C 1
ATOM 1674 O O . LEU A 1 208 ? -39.479 -24.413 11.804 1.00 66.25 208 LEU A O 1
ATOM 1678 N N . LYS A 1 209 ? -39.019 -26.109 10.395 1.00 72.81 209 LYS A N 1
ATOM 1679 C CA . LYS A 1 209 ? -40.230 -25.961 9.575 1.00 72.81 209 LYS A CA 1
ATOM 1680 C C . LYS A 1 209 ? -41.517 -26.076 10.396 1.00 72.81 209 LYS A C 1
ATOM 1682 O O . LYS A 1 209 ? -42.430 -25.298 10.186 1.00 72.81 209 LYS A O 1
ATOM 1687 N N . GLN A 1 210 ? -41.608 -27.008 11.347 1.00 67.25 210 GLN A N 1
ATOM 1688 C CA . GLN A 1 210 ? -42.808 -27.163 12.189 1.00 67.25 210 GLN A CA 1
ATOM 1689 C C . GLN A 1 210 ? -43.059 -25.973 13.127 1.00 67.25 210 GLN A C 1
ATOM 16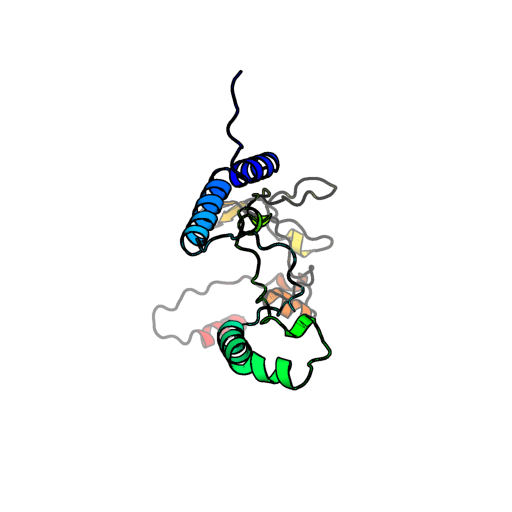91 O O . GLN A 1 210 ? -44.208 -25.708 13.473 1.00 67.25 210 GLN A O 1
ATOM 1696 N N . ARG A 1 211 ? -42.001 -25.269 13.542 1.00 59.62 211 ARG A N 1
ATOM 1697 C CA . ARG A 1 211 ? -42.078 -24.120 14.454 1.00 59.62 211 ARG A CA 1
ATOM 1698 C C . ARG A 1 211 ? -42.377 -22.806 13.723 1.00 59.62 211 ARG A C 1
ATOM 1700 O O . ARG A 1 211 ? -42.932 -21.913 14.338 1.00 59.62 211 ARG A O 1
ATOM 1707 N N . GLU A 1 212 ? -42.065 -22.719 12.427 1.00 53.69 212 GLU A N 1
ATOM 1708 C CA . GLU A 1 212 ? -42.452 -21.603 11.542 1.00 53.69 212 GLU A CA 1
ATOM 1709 C C . GLU A 1 212 ? -43.959 -21.572 11.213 1.00 53.69 212 GLU A C 1
ATOM 1711 O O . GLU A 1 212 ? -44.463 -20.540 10.780 1.00 53.69 212 GLU A O 1
ATOM 1716 N N . VAL A 1 213 ? -44.677 -22.694 11.380 1.00 48.69 213 VAL A N 1
ATOM 1717 C CA . VAL A 1 213 ? -46.121 -22.805 11.071 1.00 48.69 213 VAL A CA 1
ATOM 1718 C C . VAL A 1 213 ? -47.023 -22.334 12.229 1.00 48.69 213 VAL A C 1
ATOM 1720 O O . VAL A 1 213 ? -48.230 -22.204 12.031 1.00 48.69 213 VAL A O 1
ATOM 1723 N N . TRP A 1 214 ? -46.467 -22.058 13.414 1.00 37.56 214 TRP A N 1
ATOM 1724 C CA . TRP A 1 214 ? -47.207 -21.545 14.577 1.00 37.56 214 TRP A CA 1
ATOM 1725 C C . TRP A 1 214 ? -47.068 -20.033 14.752 1.00 37.56 214 TRP A C 1
ATOM 1727 O O . TRP A 1 214 ? -45.941 -19.518 14.588 1.00 37.56 214 TRP A O 1
#

Foldseek 3Di:
DDDDDPDDPLVVVLVVVVVVVFDPVLLVVLVVVLVVQVVVPPDDPDPDPDDLEAEDEDDPCCVVVLVVQQVCLVVVCVVCVPDSRSPDGHHYDDDPRRHSVNSDDPVSRPPPPPQPADPVGGQDAFEDEDPPDPCSVVDDGDQWDQDPPPRDTHGGPHYDYDVLVVCDCPDPVSVVCVVVVHDPVVCPPPPPDDDPDDPDDDDPVVVVVVVVVD

Sequence (214 aa):
MNNAMPEKPQEVICKKLHERGYPKNVLQQGKKRADIKRVTRTDRRETKRGSRRIPFEYNSSSNSIGKVLCRLWHIFQRAYPQVGEFTAPPVMSYHRGKTIGSMVTLSNIKTNQRQTDTFLGLRTPGMYPCIGCTQCSNVIKDREFVHPGTGYRVPLQGHFTSQINLGNYRLPVSKHFIDMGHSADQLKYIVLEEIPPLRYGGNRELMLKQREVW

Secondary structure (DSSP, 8-state):
---PPPPPHHHHHHHHHHHTT--HHHHHHHHHHHHHHHHTT-------------EE---TTHHHHHHHHHHHHHHHHHH-TT-GGGGSPPEEPPPPP--HHHH--GGGS--------BTTB---SEE-PPTT-SGGGSS--SSEEEPTTT--EEE--SEE--STTTT-TTSHHHHHHHHTT--GGGGGG------PPPSSS--HHHHHHHHHT-

Radius of gyration: 34.48 Å; chains: 1; bounding box: 88×64×75 Å

pLDDT: mean 71.15, std 12.43, range [37.56, 90.44]